Protein AF-A0A437UUE3-F1 (afdb_monomer)

Structure (mmCIF, N/CA/C/O backbone):
data_AF-A0A437UUE3-F1
#
_entry.id   AF-A0A437UUE3-F1
#
loop_
_atom_site.group_PDB
_atom_site.id
_atom_site.type_symbol
_atom_site.label_atom_id
_atom_site.label_alt_id
_atom_site.label_comp_id
_atom_site.label_asym_id
_atom_site.label_entity_id
_atom_site.label_seq_id
_atom_site.pdbx_PDB_ins_code
_atom_site.Cartn_x
_atom_site.Cartn_y
_atom_site.Cartn_z
_atom_site.occupancy
_atom_site.B_iso_or_equiv
_atom_site.auth_seq_id
_atom_site.auth_comp_id
_atom_site.auth_asym_id
_atom_site.auth_atom_id
_atom_site.pdbx_PDB_model_num
ATOM 1 N N . MET A 1 1 ? -21.453 7.643 11.425 1.00 76.00 1 MET A N 1
ATOM 2 C CA . MET A 1 1 ? -20.443 7.389 10.362 1.00 76.00 1 MET A CA 1
ATOM 3 C C . MET A 1 1 ? -19.909 8.628 9.608 1.00 76.00 1 MET A C 1
ATOM 5 O O . MET A 1 1 ? -18.714 8.880 9.696 1.00 76.00 1 MET A O 1
ATOM 9 N N . LYS A 1 2 ? -20.723 9.413 8.870 1.00 78.88 2 LYS A N 1
ATOM 10 C CA . LYS A 1 2 ? -20.232 10.491 7.961 1.00 78.88 2 LYS A CA 1
ATOM 11 C C . LYS A 1 2 ? -19.347 11.559 8.629 1.00 78.88 2 LYS A C 1
ATOM 13 O O . LYS A 1 2 ? -18.337 11.956 8.061 1.00 78.88 2 LYS A O 1
ATOM 18 N N . ALA A 1 3 ? -19.698 11.981 9.844 1.00 79.81 3 ALA A N 1
ATOM 19 C CA . ALA A 1 3 ? -18.933 12.981 10.589 1.00 79.81 3 ALA A CA 1
ATOM 20 C C . ALA A 1 3 ? -17.504 12.515 10.940 1.00 79.81 3 ALA A C 1
ATOM 22 O O . ALA A 1 3 ? -16.577 13.318 10.918 1.00 79.81 3 ALA A O 1
ATOM 23 N N . ILE A 1 4 ? -17.314 11.215 11.202 1.00 82.12 4 ILE A N 1
ATOM 24 C CA . ILE A 1 4 ? -16.002 10.636 11.535 1.00 82.12 4 ILE A CA 1
ATOM 25 C C . ILE A 1 4 ? -15.111 10.619 10.290 1.00 82.12 4 ILE A C 1
ATOM 27 O O . ILE A 1 4 ? -13.983 11.092 10.338 1.00 82.12 4 ILE A O 1
ATOM 31 N N . LEU A 1 5 ? -15.657 10.174 9.152 1.00 82.81 5 LEU A N 1
ATOM 32 C CA . LEU A 1 5 ? -14.949 10.205 7.868 1.00 82.81 5 LEU A CA 1
ATOM 33 C C . LEU A 1 5 ? -14.521 11.626 7.482 1.00 82.81 5 LEU A C 1
ATOM 35 O O . LEU A 1 5 ? -13.413 11.827 6.995 1.00 82.81 5 LEU A O 1
ATOM 39 N N . PHE A 1 6 ? -15.378 12.622 7.719 1.00 84.44 6 PHE A N 1
ATOM 40 C CA . PHE A 1 6 ? -15.039 14.016 7.440 1.00 84.44 6 PHE A CA 1
ATOM 41 C C . PHE A 1 6 ? -13.908 14.533 8.341 1.00 84.44 6 PHE A C 1
ATOM 43 O O . PHE A 1 6 ? -12.969 15.154 7.847 1.00 84.44 6 PHE A O 1
ATOM 50 N N . ALA A 1 7 ? -13.955 14.242 9.644 1.00 82.56 7 ALA A N 1
ATOM 51 C CA . ALA A 1 7 ? -12.887 14.614 10.574 1.00 82.56 7 ALA A CA 1
ATOM 52 C C . ALA A 1 7 ? -11.538 13.972 10.195 1.00 82.56 7 ALA A C 1
ATOM 54 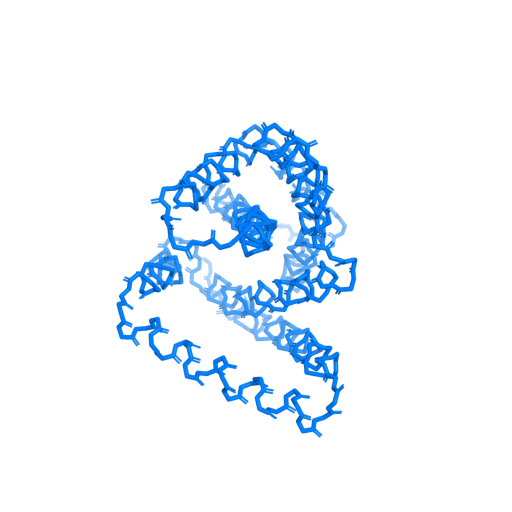O O . ALA A 1 7 ? -10.491 14.623 10.259 1.00 82.56 7 ALA A O 1
ATOM 55 N N . ASP A 1 8 ? -11.573 12.722 9.735 1.00 84.19 8 ASP A N 1
ATOM 56 C CA . ASP A 1 8 ? -10.399 11.987 9.266 1.00 84.19 8 ASP A CA 1
ATOM 57 C C . ASP A 1 8 ? -9.809 12.609 7.993 1.00 84.19 8 ASP A C 1
ATOM 59 O O . ASP A 1 8 ? -8.602 12.839 7.910 1.00 84.19 8 ASP A O 1
ATOM 63 N N . LEU A 1 9 ? -10.656 12.983 7.029 1.00 83.06 9 LEU A N 1
ATOM 64 C CA . LEU A 1 9 ? -10.232 13.695 5.818 1.00 83.06 9 LEU A CA 1
ATOM 65 C C . LEU A 1 9 ? -9.590 15.050 6.133 1.00 83.06 9 LEU A C 1
ATOM 67 O O . LEU A 1 9 ? -8.555 15.397 5.562 1.00 83.06 9 LEU A O 1
ATOM 71 N N . VAL A 1 10 ? -10.179 15.815 7.056 1.00 85.12 10 VAL A N 1
ATOM 72 C CA . VAL A 1 10 ? -9.617 17.100 7.500 1.00 85.12 10 VAL A CA 1
ATOM 73 C C . VAL A 1 10 ? -8.251 16.891 8.145 1.00 85.12 10 VAL A C 1
ATOM 75 O O . VAL A 1 10 ? -7.327 17.661 7.889 1.00 85.12 10 VAL A O 1
ATOM 78 N N . THR A 1 11 ? -8.106 15.838 8.946 1.00 82.88 11 THR A N 1
ATOM 79 C CA . THR A 1 11 ? -6.844 15.476 9.595 1.00 82.88 11 THR A CA 1
ATOM 80 C C . THR A 1 11 ? -5.752 15.159 8.575 1.00 82.88 11 THR A C 1
ATOM 82 O O . THR A 1 11 ? -4.650 15.698 8.668 1.00 82.88 11 THR A O 1
ATOM 85 N N . LEU A 1 12 ? -6.069 14.365 7.554 1.00 80.50 12 LEU A N 1
ATOM 86 C CA . LEU A 1 12 ? -5.126 14.026 6.485 1.00 80.50 12 LEU A CA 1
ATOM 87 C C . LEU A 1 12 ? -4.725 15.248 5.648 1.00 80.50 12 LEU A C 1
ATOM 89 O O . LEU A 1 12 ? -3.561 15.393 5.276 1.00 80.50 12 LEU A O 1
ATOM 93 N N . LYS A 1 13 ? -5.653 16.186 5.422 1.00 82.69 13 LYS A N 1
ATOM 94 C CA . LYS A 1 13 ? -5.397 17.424 4.669 1.00 82.69 13 LYS A CA 1
ATOM 95 C C . LYS A 1 13 ? -4.466 18.410 5.389 1.00 82.69 13 LYS A C 1
ATOM 97 O O . LYS A 1 13 ? -3.991 19.352 4.760 1.00 82.69 13 LYS A O 1
ATOM 102 N N . LYS A 1 14 ? -4.186 18.239 6.686 1.00 79.88 14 LYS A N 1
ATOM 103 C CA . LYS A 1 14 ? -3.340 19.180 7.445 1.00 79.88 14 LYS A CA 1
ATOM 104 C C . LYS A 1 14 ? -1.844 19.055 7.154 1.00 79.88 14 LYS A C 1
ATOM 106 O O . LYS A 1 14 ? -1.136 20.044 7.326 1.00 79.88 14 LYS A O 1
ATOM 111 N N . SER A 1 15 ? -1.368 17.909 6.664 1.00 72.75 15 SER A N 1
ATOM 112 C CA . SER A 1 15 ? 0.078 17.651 6.529 1.00 72.75 15 SER A CA 1
ATOM 113 C C . SER A 1 15 ? 0.588 17.366 5.102 1.00 72.75 15 SER A C 1
ATOM 115 O O . SER A 1 15 ? 1.564 16.630 4.970 1.00 72.75 15 SER A O 1
ATOM 117 N N . PRO A 1 16 ? 0.037 17.945 4.011 1.00 72.75 16 PRO A N 1
ATOM 118 C CA . PRO A 1 16 ? 0.365 17.544 2.635 1.00 72.75 16 PRO A CA 1
ATOM 119 C C . PRO A 1 16 ? 1.841 17.766 2.282 1.00 72.75 16 PRO A C 1
ATOM 121 O O . PRO A 1 16 ? 2.420 17.001 1.518 1.00 72.75 16 PRO A O 1
ATOM 124 N N . LYS A 1 17 ? 2.477 18.778 2.886 1.00 76.06 17 LYS A N 1
ATOM 125 C CA . LYS A 1 17 ? 3.905 19.061 2.693 1.00 76.06 17 LYS A CA 1
ATOM 126 C C . LYS A 1 17 ? 4.798 17.928 3.205 1.00 76.06 17 LYS A C 1
ATOM 128 O O . LYS A 1 17 ? 5.794 17.619 2.567 1.00 76.06 17 LYS A O 1
ATOM 133 N N . GLN A 1 18 ? 4.439 17.304 4.328 1.00 72.06 18 GLN A N 1
ATOM 134 C CA . GLN A 1 18 ? 5.211 16.193 4.894 1.00 72.06 18 GLN A CA 1
ATOM 135 C C . GLN A 1 18 ? 5.073 14.925 4.046 1.00 72.06 18 GLN A C 1
ATOM 137 O O . GLN A 1 18 ? 6.071 14.243 3.842 1.00 72.06 18 GLN A O 1
ATOM 142 N N . TYR A 1 19 ? 3.880 14.661 3.494 1.00 72.56 19 TYR A N 1
ATOM 14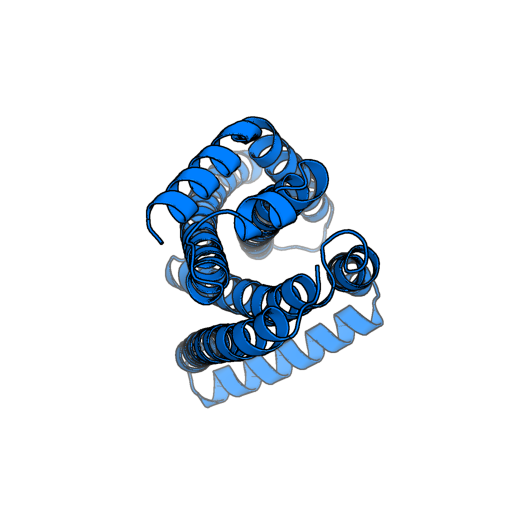3 C CA . TYR A 1 19 ? 3.673 13.570 2.532 1.00 72.56 19 TYR A CA 1
ATOM 144 C C . TYR A 1 19 ? 4.533 13.753 1.279 1.00 72.56 19 TYR A C 1
ATOM 146 O O . TYR A 1 19 ? 5.257 12.847 0.888 1.00 72.56 19 TYR A O 1
ATOM 154 N N . LEU A 1 20 ? 4.500 14.938 0.664 1.00 75.00 20 LEU A N 1
ATOM 155 C CA . LEU A 1 20 ? 5.275 15.201 -0.553 1.00 75.00 20 LEU A CA 1
ATOM 156 C C . LEU A 1 20 ? 6.786 15.133 -0.309 1.00 75.00 20 LEU A C 1
ATOM 158 O O . LEU A 1 20 ? 7.516 14.596 -1.138 1.00 75.00 20 LEU A O 1
ATOM 162 N N . LEU A 1 21 ? 7.253 15.647 0.831 1.00 77.81 21 LEU A N 1
ATOM 163 C CA . LEU A 1 21 ? 8.671 15.637 1.175 1.00 77.81 21 LEU A CA 1
ATOM 164 C C . LEU A 1 21 ? 9.190 14.215 1.432 1.00 77.81 21 LEU A C 1
ATOM 166 O O . LEU A 1 21 ? 10.264 13.871 0.945 1.00 77.81 21 LEU A O 1
ATOM 170 N N . SER A 1 22 ? 8.435 13.370 2.142 1.00 69.50 22 SER A N 1
ATOM 171 C CA . SER A 1 22 ? 8.851 11.984 2.395 1.00 69.50 22 SER A CA 1
ATOM 172 C C . SER A 1 22 ? 8.852 11.136 1.122 1.00 69.50 22 SER A C 1
ATOM 174 O O . SER A 1 22 ? 9.801 10.388 0.887 1.00 69.50 22 SER A O 1
ATOM 176 N N . ILE A 1 23 ? 7.840 11.306 0.265 1.00 73.81 23 ILE A N 1
ATOM 177 C CA . ILE A 1 23 ? 7.777 10.668 -1.054 1.00 73.81 23 ILE A CA 1
ATOM 178 C C . ILE A 1 23 ? 8.967 11.107 -1.910 1.00 73.81 23 ILE A C 1
ATOM 180 O O . ILE A 1 23 ? 9.652 10.256 -2.472 1.00 73.81 23 ILE A O 1
ATOM 184 N N . GLY A 1 24 ? 9.242 12.414 -1.979 1.00 74.12 24 GLY A N 1
ATOM 185 C CA . GLY A 1 24 ? 10.326 12.971 -2.788 1.00 74.12 24 GLY A CA 1
ATOM 186 C C . GLY A 1 24 ? 11.705 12.450 -2.384 1.00 74.12 24 GLY A C 1
ATOM 187 O O . GLY A 1 24 ? 12.468 12.028 -3.249 1.00 74.12 24 GLY A O 1
ATOM 188 N N . ILE A 1 25 ? 12.004 12.405 -1.080 1.00 75.12 25 ILE A N 1
ATOM 189 C CA . ILE A 1 25 ? 13.281 11.877 -0.570 1.00 75.12 25 ILE A CA 1
ATOM 190 C C . ILE A 1 25 ? 13.452 10.401 -0.943 1.00 75.12 25 ILE A C 1
ATOM 192 O O . ILE A 1 25 ? 14.507 10.016 -1.438 1.00 75.12 25 ILE A O 1
ATOM 196 N N . MET A 1 26 ? 12.423 9.573 -0.750 1.00 68.44 26 MET A N 1
ATOM 197 C CA . MET A 1 26 ? 12.521 8.141 -1.051 1.00 68.44 26 MET A CA 1
ATOM 198 C C . MET A 1 26 ? 12.620 7.875 -2.552 1.00 68.44 26 MET A C 1
ATOM 200 O O . MET A 1 26 ? 13.443 7.064 -2.972 1.00 68.44 26 MET A O 1
ATOM 204 N N . CYS A 1 27 ? 11.854 8.604 -3.368 1.00 71.19 27 CYS A N 1
ATOM 205 C CA . CYS A 1 27 ? 11.970 8.513 -4.821 1.00 71.19 27 CYS A CA 1
ATOM 206 C C . CYS A 1 27 ? 13.385 8.878 -5.278 1.00 71.19 27 CYS A C 1
ATOM 208 O O . CYS A 1 27 ? 13.918 8.182 -6.135 1.00 71.19 27 CYS A O 1
ATOM 210 N N . ALA A 1 28 ? 14.009 9.902 -4.680 1.00 73.25 28 ALA A N 1
ATOM 211 C CA . ALA A 1 28 ? 15.372 10.329 -5.000 1.00 73.25 28 ALA A CA 1
ATOM 212 C C . ALA A 1 28 ? 16.436 9.302 -4.578 1.00 73.25 28 ALA A C 1
ATOM 214 O O . ALA A 1 28 ? 17.354 9.027 -5.343 1.00 73.25 28 ALA A O 1
ATOM 215 N N . ILE A 1 29 ? 16.306 8.698 -3.390 1.00 72.94 29 ILE A N 1
ATOM 216 C CA . ILE A 1 29 ? 17.246 7.669 -2.912 1.00 72.94 29 ILE A CA 1
ATOM 217 C C . ILE A 1 29 ? 17.222 6.449 -3.836 1.00 72.94 29 ILE A C 1
ATOM 219 O O . ILE A 1 29 ? 18.275 5.977 -4.254 1.00 72.94 29 ILE A O 1
ATOM 223 N N . PHE A 1 30 ? 16.033 5.957 -4.188 1.00 66.88 30 PHE A N 1
ATOM 224 C CA . PHE A 1 30 ? 15.917 4.752 -5.008 1.00 66.88 30 PHE A CA 1
ATOM 225 C C . PHE A 1 30 ? 16.186 4.994 -6.496 1.00 66.88 30 PHE A C 1
ATOM 227 O O . PHE A 1 30 ? 16.712 4.111 -7.169 1.00 66.88 30 PHE A O 1
ATOM 234 N N . THR A 1 31 ? 15.901 6.192 -7.020 1.00 68.56 31 THR A N 1
ATOM 235 C CA . THR A 1 31 ? 16.399 6.556 -8.359 1.00 68.56 31 THR A CA 1
ATOM 236 C C . THR A 1 31 ? 17.926 6.647 -8.364 1.00 68.56 31 THR A C 1
ATOM 238 O O . THR A 1 31 ? 18.552 6.123 -9.277 1.00 68.56 31 THR A O 1
ATOM 241 N N . ALA A 1 32 ? 18.548 7.220 -7.327 1.00 69.06 32 ALA A N 1
ATOM 242 C CA . ALA A 1 32 ? 20.005 7.264 -7.228 1.00 69.06 32 ALA A CA 1
ATOM 243 C C . ALA A 1 32 ? 20.622 5.857 -7.223 1.00 69.06 32 ALA A C 1
ATOM 245 O O . ALA A 1 32 ? 21.542 5.614 -7.992 1.00 69.06 32 ALA A O 1
ATOM 246 N N . THR A 1 33 ? 20.091 4.907 -6.443 1.00 67.31 33 THR A N 1
ATOM 247 C CA . THR A 1 33 ? 20.635 3.534 -6.417 1.00 67.31 33 THR A CA 1
ATOM 248 C C . THR A 1 33 ? 20.586 2.835 -7.772 1.00 67.31 33 THR A C 1
ATOM 250 O O . THR A 1 33 ? 21.512 2.103 -8.083 1.00 67.31 33 THR A O 1
ATOM 253 N N . ALA A 1 34 ? 19.553 3.079 -8.586 1.00 62.72 34 ALA A N 1
ATOM 254 C CA . ALA A 1 34 ? 19.453 2.477 -9.920 1.00 62.72 34 ALA A CA 1
ATOM 255 C C . ALA A 1 34 ? 20.413 3.111 -10.937 1.00 62.72 34 ALA A C 1
ATOM 257 O O . ALA A 1 34 ? 20.822 2.462 -11.888 1.00 62.72 34 ALA A O 1
ATOM 258 N N . LEU A 1 35 ? 20.752 4.390 -10.753 1.00 65.31 35 LEU A N 1
ATOM 259 C CA . LEU A 1 35 ? 21.694 5.110 -11.612 1.00 65.31 35 LEU A CA 1
ATOM 260 C C . LEU A 1 35 ? 23.153 4.693 -11.386 1.00 65.31 35 LEU A C 1
ATOM 262 O O . LEU A 1 35 ? 23.974 4.913 -12.268 1.00 65.31 35 LEU A O 1
ATOM 266 N N . PHE A 1 36 ? 23.475 4.143 -10.213 1.00 65.25 36 PHE A N 1
ATOM 267 C CA . PHE A 1 36 ? 24.828 3.701 -9.860 1.00 65.25 36 PHE A CA 1
ATOM 268 C C . PHE A 1 36 ? 25.061 2.198 -10.079 1.00 65.25 36 PHE A C 1
ATOM 270 O O . PHE A 1 36 ? 26.139 1.713 -9.741 1.00 65.25 36 PHE A O 1
ATOM 277 N N . ASP A 1 37 ? 24.074 1.465 -10.601 1.00 65.38 37 ASP A N 1
ATOM 278 C CA . ASP A 1 37 ? 24.206 0.038 -10.895 1.00 65.38 37 ASP A CA 1
ATOM 279 C C . ASP A 1 37 ? 24.596 -0.151 -12.372 1.00 65.38 37 ASP A C 1
ATOM 281 O O . ASP A 1 37 ? 23.757 -0.049 -13.268 1.00 65.38 37 ASP A O 1
ATOM 285 N N . ASP A 1 38 ? 25.891 -0.370 -12.628 1.00 58.19 38 ASP A N 1
ATOM 286 C CA . ASP A 1 38 ? 26.488 -0.432 -13.978 1.00 58.19 38 ASP A CA 1
ATOM 287 C C . ASP A 1 38 ? 26.034 -1.661 -14.806 1.00 58.19 38 ASP A C 1
ATOM 289 O O . ASP A 1 38 ? 26.367 -1.766 -15.987 1.00 58.19 38 ASP A O 1
ATOM 293 N N . GLU A 1 39 ? 25.272 -2.595 -14.223 1.00 64.69 39 GLU A N 1
ATOM 294 C CA . GLU A 1 39 ? 24.843 -3.847 -14.871 1.00 64.69 39 GLU A CA 1
ATOM 295 C C . GLU A 1 39 ? 23.424 -3.810 -15.485 1.00 64.69 39 GLU A C 1
ATOM 297 O O . GLU A 1 39 ? 22.991 -4.811 -16.058 1.00 64.69 39 GLU A O 1
ATOM 302 N N . MET A 1 40 ? 22.677 -2.699 -15.393 1.00 65.00 40 MET A N 1
ATOM 303 C CA . MET A 1 40 ? 21.274 -2.651 -15.848 1.00 65.00 40 MET A CA 1
ATOM 304 C C . MET A 1 40 ? 21.087 -2.118 -17.279 1.00 65.00 40 MET A C 1
ATOM 306 O O . MET A 1 40 ? 21.495 -1.006 -17.614 1.00 65.00 40 MET A O 1
ATOM 310 N N . ASP A 1 41 ? 20.350 -2.869 -18.105 1.00 70.06 41 ASP A N 1
ATOM 311 C CA . ASP A 1 41 ? 19.915 -2.423 -19.435 1.00 70.06 41 ASP A CA 1
ATOM 312 C C . ASP A 1 41 ? 18.878 -1.282 -19.354 1.00 70.06 41 ASP A C 1
ATOM 314 O O . ASP A 1 41 ? 18.085 -1.193 -18.413 1.00 70.06 41 ASP A O 1
ATOM 318 N N . ALA A 1 42 ? 18.799 -0.437 -20.392 1.00 68.56 42 ALA A N 1
ATOM 319 C CA . ALA A 1 42 ? 17.920 0.742 -20.418 1.00 68.56 42 ALA A CA 1
ATOM 320 C C . ALA A 1 42 ? 16.430 0.427 -20.152 1.00 68.56 42 ALA A C 1
ATOM 322 O O . ALA A 1 42 ? 15.760 1.181 -19.448 1.00 68.56 42 ALA A O 1
ATOM 323 N N . GLU A 1 43 ? 15.900 -0.695 -20.653 1.00 71.75 43 GLU A N 1
ATOM 324 C CA . GLU A 1 43 ? 14.515 -1.114 -20.369 1.00 71.75 43 GLU A CA 1
ATOM 325 C C . GLU A 1 43 ? 14.313 -1.542 -18.907 1.00 71.75 43 GLU A C 1
ATOM 327 O O . GLU A 1 43 ? 13.278 -1.248 -18.301 1.00 71.75 43 GLU A O 1
ATOM 332 N N . GLN A 1 44 ? 15.314 -2.191 -18.310 1.00 72.50 44 GLN A N 1
ATOM 333 C CA . GLN A 1 44 ? 15.269 -2.609 -16.910 1.00 72.50 44 GLN A CA 1
ATOM 334 C C . GLN A 1 44 ? 15.341 -1.401 -15.975 1.00 72.50 44 GLN A C 1
ATOM 336 O O . GLN A 1 44 ? 14.625 -1.357 -14.974 1.00 72.50 44 GLN A O 1
ATOM 341 N N . ILE A 1 45 ? 16.136 -0.391 -16.336 1.00 73.69 45 ILE A N 1
ATOM 342 C CA . ILE A 1 45 ? 16.222 0.886 -15.620 1.00 73.69 45 ILE A CA 1
ATOM 343 C C . ILE A 1 45 ? 14.852 1.584 -15.597 1.00 73.69 45 ILE A C 1
ATOM 345 O O . ILE A 1 45 ? 14.395 2.027 -14.542 1.00 73.69 45 ILE A O 1
ATOM 349 N N . VAL A 1 46 ? 14.152 1.633 -16.736 1.00 76.88 46 VAL A N 1
ATOM 350 C CA . VAL A 1 46 ? 12.802 2.222 -16.840 1.00 76.88 46 VAL A CA 1
ATOM 351 C C . VAL A 1 46 ? 11.806 1.488 -15.947 1.00 76.88 46 VAL A C 1
ATOM 353 O O . VAL A 1 46 ? 11.070 2.129 -15.189 1.00 76.88 46 VAL A O 1
ATOM 356 N N . GLY A 1 47 ? 11.800 0.153 -16.004 1.00 76.69 47 GLY A N 1
ATOM 357 C CA . GLY A 1 47 ? 10.937 -0.678 -15.165 1.00 76.69 47 GLY A CA 1
ATOM 358 C C . GLY A 1 47 ? 11.216 -0.492 -13.674 1.00 76.69 47 GLY A C 1
ATOM 359 O O . GLY A 1 47 ? 10.290 -0.341 -12.873 1.00 76.69 47 GLY A O 1
ATOM 360 N N . PHE A 1 48 ? 12.493 -0.417 -13.300 1.00 76.25 48 PHE A N 1
ATOM 361 C CA . PHE A 1 48 ? 12.913 -0.197 -11.922 1.00 76.25 48 PHE A CA 1
ATOM 362 C C . PHE A 1 48 ? 12.527 1.191 -11.411 1.00 76.25 48 PHE A C 1
ATOM 364 O O . PHE A 1 48 ? 11.981 1.298 -10.310 1.00 76.25 48 PHE A O 1
ATOM 371 N N . PHE A 1 49 ? 12.749 2.252 -12.192 1.00 78.00 49 PHE A N 1
ATOM 372 C CA . PHE A 1 49 ? 12.346 3.606 -11.811 1.00 78.00 49 PHE A CA 1
ATOM 373 C C . PHE A 1 49 ? 10.844 3.706 -11.628 1.00 78.00 49 PHE A C 1
ATOM 375 O O . PHE A 1 49 ? 10.367 4.139 -10.578 1.00 78.00 49 PHE A O 1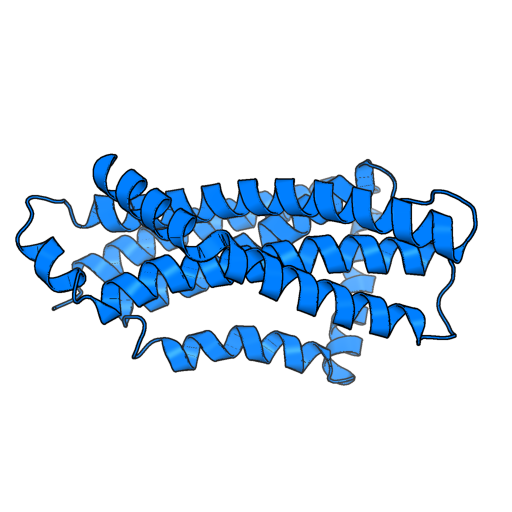
ATOM 382 N N . GLN A 1 50 ? 10.092 3.276 -12.636 1.00 81.12 50 GLN A N 1
ATOM 383 C CA . GLN A 1 50 ? 8.651 3.417 -12.615 1.00 81.12 50 GLN A CA 1
ATOM 384 C C . GLN A 1 50 ? 8.032 2.586 -11.487 1.00 81.12 50 GLN A C 1
ATOM 386 O O . GLN A 1 50 ? 7.182 3.092 -10.751 1.00 81.12 50 GLN A O 1
ATOM 391 N N . GLY A 1 51 ? 8.511 1.357 -11.278 1.00 81.56 51 GLY A N 1
ATOM 392 C CA . GLY A 1 51 ? 8.009 0.518 -10.201 1.00 81.56 51 GLY A CA 1
ATOM 393 C C . GLY A 1 51 ? 8.404 0.989 -8.810 1.00 81.56 51 GLY A C 1
ATOM 394 O O . GLY A 1 51 ? 7.543 1.081 -7.934 1.00 81.56 51 GLY A O 1
ATOM 395 N N . SER A 1 52 ? 9.657 1.394 -8.608 1.00 77.62 52 SER A N 1
ATOM 396 C CA . SER A 1 52 ? 10.111 1.919 -7.315 1.00 77.62 52 SER A CA 1
ATOM 397 C C . SER A 1 52 ? 9.341 3.179 -6.924 1.00 77.62 52 SER A C 1
ATOM 399 O O . SER A 1 52 ? 8.835 3.263 -5.802 1.00 77.62 52 SER A O 1
ATOM 401 N N . ILE A 1 53 ? 9.161 4.124 -7.858 1.00 81.25 53 ILE A N 1
ATOM 402 C CA . ILE A 1 53 ? 8.407 5.357 -7.601 1.00 81.25 53 ILE A CA 1
ATOM 403 C C . ILE A 1 53 ? 6.959 5.024 -7.237 1.00 81.25 53 ILE A C 1
ATOM 405 O O . ILE A 1 53 ? 6.483 5.494 -6.202 1.00 81.25 53 ILE A O 1
ATOM 409 N N . THR A 1 54 ? 6.255 4.194 -8.018 1.00 85.56 54 THR A N 1
ATOM 410 C CA . THR A 1 54 ? 4.857 3.829 -7.721 1.00 85.56 54 THR A CA 1
ATOM 411 C C . THR A 1 54 ? 4.732 3.086 -6.390 1.00 85.56 54 THR A C 1
ATOM 413 O O . THR A 1 54 ? 3.898 3.452 -5.557 1.00 85.56 54 THR A O 1
ATOM 416 N N . GLY A 1 55 ? 5.563 2.072 -6.149 1.00 81.75 55 GLY A N 1
ATOM 417 C CA . GLY A 1 55 ? 5.487 1.239 -4.950 1.00 81.75 55 GLY A CA 1
ATOM 418 C C . GLY A 1 55 ? 5.764 2.025 -3.673 1.00 81.75 55 GLY A C 1
ATOM 419 O O . GLY A 1 55 ? 4.970 1.994 -2.732 1.00 81.75 55 GLY A O 1
ATOM 420 N N . MET A 1 56 ? 6.859 2.782 -3.641 1.00 76.12 56 MET A N 1
ATOM 421 C CA . MET A 1 56 ? 7.311 3.469 -2.427 1.00 76.12 56 MET A CA 1
ATOM 422 C C . MET A 1 56 ? 6.455 4.671 -2.081 1.00 76.12 56 MET A C 1
ATOM 424 O O . MET A 1 56 ? 6.127 4.873 -0.912 1.00 76.12 56 MET A O 1
ATOM 428 N N . SER A 1 57 ? 6.060 5.460 -3.077 1.00 77.94 57 SER A N 1
ATOM 429 C CA . SER A 1 57 ? 5.189 6.607 -2.827 1.00 77.94 57 SER A CA 1
ATOM 430 C C . SER A 1 57 ? 3.821 6.159 -2.307 1.00 77.94 57 SER A C 1
ATOM 432 O O . SER A 1 57 ? 3.308 6.753 -1.355 1.00 77.94 57 SER A O 1
ATOM 434 N N . THR A 1 58 ? 3.272 5.060 -2.836 1.00 83.69 58 THR A N 1
ATOM 435 C CA . THR A 1 58 ? 2.025 4.460 -2.334 1.00 83.69 58 THR A CA 1
ATOM 436 C C . THR A 1 58 ? 2.198 3.917 -0.916 1.00 83.69 58 THR A C 1
ATOM 438 O O . THR A 1 58 ? 1.351 4.185 -0.057 1.00 83.69 58 THR A O 1
ATOM 441 N N . ALA A 1 59 ? 3.308 3.217 -0.645 1.00 79.38 59 ALA A N 1
ATOM 442 C CA . ALA A 1 59 ? 3.640 2.709 0.685 1.00 79.38 59 ALA A CA 1
ATOM 443 C C . ALA A 1 59 ? 3.663 3.842 1.706 1.00 79.38 59 ALA A C 1
ATOM 445 O O . ALA A 1 59 ? 2.888 3.852 2.660 1.00 79.38 59 ALA A O 1
ATOM 446 N N . MET A 1 60 ? 4.536 4.824 1.477 1.00 77.88 60 MET A N 1
ATOM 447 C CA . MET A 1 60 ? 4.774 5.932 2.394 1.00 77.88 60 MET A CA 1
ATOM 448 C C . MET A 1 60 ? 3.493 6.725 2.624 1.00 77.88 60 MET A C 1
ATOM 450 O O . MET A 1 60 ? 3.146 6.999 3.769 1.00 77.88 60 MET A O 1
ATOM 454 N N . SER A 1 61 ? 2.734 7.026 1.571 1.00 78.94 61 SER A N 1
ATOM 455 C CA . SER A 1 61 ? 1.469 7.753 1.716 1.00 78.94 61 SER A CA 1
ATOM 456 C C . SER A 1 61 ? 0.465 6.999 2.587 1.00 78.94 61 SER A C 1
ATOM 458 O O . SER A 1 61 ? -0.162 7.591 3.463 1.00 78.94 61 SER A O 1
ATOM 460 N N . SER A 1 62 ? 0.348 5.684 2.396 1.00 79.31 62 SER A N 1
ATOM 461 C CA . SER A 1 62 ? -0.559 4.838 3.181 1.00 79.31 62 SER A CA 1
ATOM 462 C C . SER A 1 62 ? -0.115 4.741 4.643 1.00 79.31 62 SER A C 1
ATOM 464 O O . SER A 1 62 ? -0.936 4.853 5.555 1.00 79.31 62 SER A O 1
ATOM 466 N N . PHE A 1 63 ? 1.193 4.628 4.871 1.00 79.06 63 PHE A N 1
ATOM 467 C CA . PHE A 1 63 ? 1.808 4.618 6.194 1.00 79.06 63 PHE A CA 1
ATOM 468 C C . PHE A 1 63 ? 1.595 5.913 6.967 1.00 79.06 63 PHE A C 1
ATOM 470 O O . PHE A 1 63 ? 1.150 5.898 8.115 1.00 79.06 63 PHE A O 1
ATOM 477 N N . PHE A 1 64 ? 1.893 7.048 6.340 1.00 80.62 64 PHE A N 1
ATOM 478 C CA . PHE A 1 64 ? 1.666 8.348 6.952 1.00 80.62 64 PHE A CA 1
ATOM 479 C C . PHE A 1 64 ? 0.176 8.572 7.217 1.00 80.62 64 PHE A C 1
ATOM 481 O O . PHE A 1 64 ? -0.165 9.062 8.290 1.00 80.62 64 PHE A O 1
ATOM 488 N N . ALA A 1 65 ? -0.717 8.155 6.309 1.00 83.25 65 ALA A N 1
ATOM 489 C CA . ALA A 1 65 ? -2.158 8.268 6.521 1.00 83.25 65 ALA A CA 1
ATOM 490 C C . ALA A 1 65 ? -2.613 7.467 7.744 1.00 83.25 65 ALA A C 1
ATOM 492 O O . ALA A 1 65 ? -3.327 7.994 8.599 1.00 83.25 65 ALA A O 1
ATOM 493 N N . PHE A 1 66 ? -2.141 6.228 7.874 1.00 84.38 66 PHE A N 1
ATOM 494 C CA . PHE A 1 66 ? -2.377 5.400 9.051 1.00 84.38 66 PHE A CA 1
ATOM 495 C C . PHE A 1 66 ? -1.889 6.090 10.332 1.00 84.38 66 PHE A C 1
ATOM 497 O O . PHE A 1 66 ? -2.667 6.306 11.266 1.00 84.38 66 PHE A O 1
ATOM 504 N N . PHE A 1 67 ? -0.624 6.507 10.364 1.00 79.44 67 PHE A N 1
ATOM 505 C CA . PHE A 1 67 ? -0.031 7.137 11.541 1.00 79.44 67 PHE A CA 1
ATOM 506 C C . PHE A 1 67 ? -0.664 8.461 11.918 1.00 79.44 67 PHE A C 1
ATOM 508 O O . PHE A 1 67 ? -0.809 8.750 13.102 1.00 79.44 67 PHE A O 1
ATOM 515 N N . GLN A 1 68 ? -1.047 9.267 10.938 1.00 83.56 68 GLN A N 1
ATOM 516 C CA . GLN A 1 68 ? -1.670 10.550 11.198 1.00 83.56 68 GLN A CA 1
ATOM 517 C C . GLN A 1 68 ? -3.034 10.347 11.857 1.00 83.56 68 GLN A C 1
ATOM 519 O O . GLN A 1 68 ? -3.336 10.981 12.864 1.00 83.56 68 GLN A O 1
ATOM 524 N N . LEU A 1 69 ? -3.841 9.423 11.331 1.00 83.81 69 LEU A N 1
ATOM 525 C CA . LEU A 1 69 ? -5.177 9.143 11.850 1.00 83.81 69 LEU A CA 1
ATOM 526 C C . LEU A 1 69 ? -5.145 8.549 13.257 1.00 83.81 69 LEU A C 1
ATOM 528 O O . LEU A 1 69 ? -5.914 8.956 14.127 1.00 83.81 69 LEU A O 1
ATOM 532 N N . PHE A 1 70 ? -4.267 7.580 13.487 1.00 81.81 70 PHE A N 1
ATOM 533 C CA . PHE A 1 70 ? -4.221 6.855 14.750 1.00 81.81 70 PHE A CA 1
ATOM 534 C C . PHE A 1 70 ? -3.313 7.504 15.794 1.00 81.81 70 PHE A C 1
ATOM 536 O O . PHE A 1 70 ? -3.606 7.456 16.987 1.00 81.81 70 PHE A O 1
ATOM 543 N N . GLY A 1 71 ? -2.230 8.141 15.359 1.00 80.56 71 GLY A N 1
ATOM 544 C CA . GLY A 1 71 ? -1.297 8.836 16.234 1.00 80.56 71 GLY A CA 1
ATOM 545 C C . GLY A 1 71 ? -1.859 10.132 16.786 1.00 80.56 71 GLY A C 1
ATOM 546 O O . GLY A 1 71 ? -1.704 10.385 17.979 1.00 80.56 71 GLY A O 1
ATOM 547 N N . MET A 1 72 ? -2.582 10.909 15.975 1.00 78.50 72 MET A N 1
ATOM 548 C CA . MET A 1 72 ? -3.266 12.099 16.487 1.00 78.50 72 MET A CA 1
ATOM 549 C C . MET A 1 72 ? -4.393 11.740 17.452 1.00 78.50 72 MET A C 1
ATOM 551 O O . MET A 1 72 ? -4.542 12.405 18.473 1.00 78.50 72 MET A O 1
ATOM 555 N N . ASP A 1 73 ? -5.147 10.675 17.169 1.00 79.12 73 ASP A N 1
ATOM 556 C CA . ASP A 1 73 ? -6.192 10.180 18.069 1.00 79.12 73 ASP A CA 1
ATOM 557 C C . ASP A 1 73 ? -5.641 9.839 19.460 1.00 79.12 73 ASP A C 1
ATOM 559 O O . ASP A 1 73 ? -6.296 10.093 20.470 1.00 79.12 73 ASP A O 1
ATOM 563 N N . GLU A 1 74 ? -4.451 9.241 19.514 1.00 78.75 74 GLU A N 1
ATOM 564 C CA . GLU A 1 74 ? -3.819 8.847 20.770 1.00 78.75 74 GLU A CA 1
ATOM 565 C C . GLU A 1 74 ? -3.189 10.031 21.502 1.00 78.75 74 GLU A C 1
ATOM 567 O O . GLU A 1 74 ? -3.417 10.196 22.697 1.00 78.75 74 GLU A O 1
ATOM 572 N N . GLN A 1 75 ? -2.465 10.899 20.789 1.00 80.12 75 GLN A N 1
ATOM 573 C CA . GLN A 1 75 ? -1.857 12.101 21.371 1.00 80.12 75 GLN A CA 1
ATOM 574 C C . GLN A 1 75 ? -2.901 13.072 21.929 1.00 80.12 75 GLN A C 1
ATOM 576 O O . GLN A 1 75 ? -2.681 13.678 22.973 1.00 80.12 75 GLN A O 1
ATOM 581 N N . ALA A 1 76 ? -4.041 13.213 21.251 1.00 78.31 76 ALA A N 1
ATOM 582 C CA . ALA A 1 76 ? -5.121 14.097 21.676 1.00 78.31 76 ALA A CA 1
ATOM 583 C C . ALA A 1 76 ? -6.060 13.461 22.718 1.00 78.31 76 ALA A C 1
ATOM 585 O O . ALA A 1 76 ? -7.035 14.095 23.115 1.00 78.31 76 ALA A O 1
ATOM 586 N N . GLY A 1 77 ? -5.833 12.201 23.118 1.00 77.75 77 GLY A N 1
ATOM 587 C CA . GLY A 1 77 ? -6.743 11.476 24.011 1.00 77.75 77 GLY A CA 1
ATOM 588 C C . GLY A 1 77 ? -8.149 11.297 23.428 1.00 77.75 77 GLY A C 1
ATOM 589 O O . GLY A 1 77 ? -9.106 11.065 24.159 1.00 77.75 77 GLY A O 1
ATOM 590 N N . TRP A 1 78 ? -8.306 11.385 22.105 1.00 75.00 78 TRP A N 1
ATOM 591 C CA . TRP A 1 78 ? -9.607 11.401 21.428 1.00 75.00 78 TRP A CA 1
ATOM 592 C C . TRP A 1 78 ? -10.423 10.118 21.661 1.00 75.00 78 TRP A C 1
ATOM 594 O O . TRP A 1 78 ? -11.646 10.101 21.524 1.00 75.00 78 TRP A O 1
ATOM 604 N N . GLN A 1 79 ? -9.748 9.038 22.058 1.00 72.25 79 GLN A N 1
ATOM 605 C CA . GLN A 1 79 ? -10.365 7.765 22.421 1.00 72.25 79 GLN A CA 1
ATOM 606 C C . GLN A 1 79 ? -11.308 7.890 23.629 1.00 72.25 79 GLN A C 1
ATOM 608 O O . GLN A 1 79 ? -12.381 7.293 23.591 1.00 72.25 79 GLN A O 1
ATOM 613 N N . SER A 1 80 ? -10.975 8.700 24.642 1.00 71.06 80 SER A N 1
ATOM 614 C CA . SER A 1 80 ? -11.842 8.911 25.813 1.00 71.06 80 SER A CA 1
ATOM 615 C C . SER A 1 80 ? -13.034 9.813 25.483 1.00 71.06 80 SER A C 1
ATOM 617 O O . SER A 1 80 ? -14.156 9.538 25.898 1.00 71.06 80 SER A O 1
ATOM 619 N N . VAL A 1 81 ? -12.825 10.830 24.640 1.00 73.69 81 VAL A N 1
ATOM 620 C CA . VAL A 1 81 ? -13.889 11.729 24.160 1.00 73.69 81 VAL A CA 1
ATOM 621 C C . VAL A 1 81 ? -14.915 10.983 23.302 1.00 73.69 81 VAL A C 1
ATOM 623 O O . VAL A 1 81 ? -16.105 11.276 23.347 1.00 73.69 81 VAL A O 1
ATOM 626 N N . ARG A 1 82 ? -14.504 9.964 22.541 1.00 73.31 82 ARG A N 1
ATOM 627 C CA . ARG A 1 82 ? -15.447 9.139 21.765 1.00 73.31 82 ARG A CA 1
ATOM 628 C C . ARG A 1 82 ? -16.389 8.306 22.633 1.00 73.31 82 ARG A C 1
ATOM 630 O O . ARG A 1 82 ? -17.463 7.964 22.149 1.00 73.31 82 ARG A O 1
ATOM 637 N N . LEU A 1 83 ? -16.018 7.999 23.876 1.00 68.56 83 LEU A N 1
ATOM 638 C CA . LEU A 1 83 ? -16.867 7.236 24.798 1.00 68.56 83 LEU A CA 1
ATOM 639 C C . LEU A 1 83 ? -18.023 8.066 25.363 1.00 68.56 83 LEU A C 1
ATOM 641 O O . LEU A 1 83 ? -19.026 7.488 25.768 1.00 68.56 83 LEU A O 1
ATOM 645 N N . SER A 1 84 ? -17.907 9.398 25.371 1.00 77.44 84 SER A N 1
ATOM 646 C CA . SER A 1 84 ? -18.983 10.296 25.806 1.00 77.44 84 SER A CA 1
ATOM 647 C C . SER A 1 84 ? -19.922 10.715 24.670 1.00 77.44 84 SER A C 1
ATOM 649 O O . SER A 1 84 ? -20.989 11.271 24.926 1.00 77.44 84 SER A O 1
ATOM 651 N N . LEU A 1 85 ? -19.560 10.434 23.414 1.00 79.06 85 LEU A N 1
ATOM 652 C CA . LEU A 1 85 ? -20.399 10.705 22.250 1.00 79.06 85 LEU A CA 1
ATOM 653 C C . LEU A 1 85 ? -21.355 9.527 21.975 1.00 79.06 85 LEU A C 1
ATOM 655 O O . LEU A 1 85 ? -20.959 8.372 22.136 1.00 79.06 85 LEU A O 1
ATOM 659 N N . PRO A 1 86 ? -22.583 9.772 21.473 1.00 80.38 86 PRO A N 1
ATOM 660 C CA . PRO A 1 86 ? -23.534 8.723 21.090 1.00 80.38 86 PRO A CA 1
ATOM 661 C C . PRO A 1 86 ? -23.138 8.073 19.749 1.00 80.38 86 PRO A C 1
ATOM 663 O O . PRO A 1 86 ? -23.873 8.114 18.762 1.00 80.38 86 PRO A O 1
ATOM 666 N N . ILE A 1 87 ? -21.928 7.515 19.682 1.00 80.56 87 ILE A N 1
ATOM 667 C CA . ILE A 1 87 ? -21.334 6.913 18.486 1.00 80.56 87 ILE A CA 1
ATOM 668 C C . ILE A 1 87 ? -21.172 5.412 18.714 1.00 80.56 87 ILE A C 1
ATOM 670 O O . ILE A 1 87 ? -20.546 4.968 19.674 1.00 80.56 87 ILE A O 1
ATOM 674 N N . ALA A 1 88 ? -21.688 4.607 17.785 1.00 83.75 88 ALA A N 1
ATOM 675 C CA . ALA A 1 88 ? -21.503 3.164 17.832 1.00 83.75 88 ALA A CA 1
ATOM 676 C C . ALA A 1 88 ? -20.026 2.786 17.620 1.00 83.75 88 ALA A C 1
ATOM 678 O O . ALA A 1 88 ? -19.391 3.226 16.661 1.00 83.75 88 ALA A O 1
ATOM 679 N N . ARG A 1 89 ? -19.494 1.877 18.449 1.00 81.75 89 ARG A N 1
ATOM 680 C CA . ARG A 1 89 ? -18.126 1.338 18.302 1.00 81.75 89 ARG A CA 1
ATOM 681 C C . ARG A 1 89 ? -17.862 0.751 16.907 1.00 81.75 89 ARG A C 1
ATOM 683 O O . ARG A 1 89 ? -16.768 0.898 16.367 1.00 81.75 89 ARG A O 1
ATOM 690 N N . ARG A 1 90 ? -18.886 0.146 16.292 1.00 85.44 90 ARG A N 1
ATOM 691 C CA . ARG A 1 90 ? -18.840 -0.370 14.915 1.00 85.44 90 ARG A CA 1
ATOM 692 C C . ARG A 1 90 ? -18.552 0.722 13.885 1.00 85.44 90 ARG A C 1
ATOM 694 O O . ARG A 1 90 ? -17.761 0.490 12.976 1.00 85.44 90 ARG A O 1
ATOM 701 N N . ASP A 1 91 ? -19.158 1.897 14.034 1.00 86.12 91 ASP A N 1
ATOM 702 C CA . ASP A 1 91 ? -18.989 3.000 13.085 1.00 86.12 91 ASP A CA 1
ATOM 703 C C . ASP A 1 91 ? -17.544 3.503 13.046 1.00 86.12 91 ASP A C 1
ATOM 705 O O . ASP A 1 91 ? -17.085 3.916 11.985 1.00 86.12 91 ASP A O 1
ATOM 709 N N . ILE A 1 92 ? -16.828 3.432 14.175 1.00 86.25 92 ILE A N 1
ATOM 710 C CA . ILE A 1 92 ? -15.419 3.834 14.293 1.00 86.25 92 ILE A CA 1
ATOM 711 C C . ILE A 1 92 ? -14.517 2.862 13.527 1.00 86.25 92 ILE A C 1
ATOM 713 O O . ILE A 1 92 ? -13.637 3.281 12.777 1.00 86.25 92 ILE A O 1
ATOM 717 N N . VAL A 1 93 ? -14.732 1.554 13.695 1.00 89.12 93 VAL A N 1
ATOM 718 C CA . VAL A 1 93 ? -13.934 0.540 12.991 1.00 89.12 93 VAL A CA 1
ATOM 719 C C . VAL A 1 93 ? -14.188 0.630 11.489 1.00 89.12 93 VAL A C 1
ATOM 721 O O . VAL A 1 93 ? -13.247 0.757 10.711 1.00 89.12 93 VAL A O 1
ATOM 724 N N . VAL A 1 94 ? -15.456 0.650 11.071 1.00 89.88 94 VAL A N 1
ATOM 725 C CA . VAL A 1 94 ? -15.801 0.697 9.644 1.00 89.88 94 VAL A CA 1
ATOM 726 C C . VAL A 1 94 ? -15.314 1.997 8.999 1.00 89.88 94 VAL A C 1
ATOM 728 O O . VAL A 1 94 ? -14.796 1.951 7.886 1.00 89.88 94 VAL A O 1
ATOM 731 N N . SER A 1 95 ? -15.403 3.151 9.675 1.00 88.88 95 SER A N 1
ATOM 732 C CA . SER A 1 95 ? -14.888 4.406 9.110 1.00 88.88 95 SER A CA 1
ATOM 733 C C . SER A 1 95 ? -13.380 4.353 8.872 1.00 88.88 95 SER A C 1
ATOM 735 O O . SER A 1 95 ? -12.932 4.805 7.822 1.00 88.88 95 SER A O 1
ATOM 737 N N . ARG A 1 96 ? -12.611 3.761 9.798 1.00 90.06 96 ARG A N 1
ATOM 738 C CA . ARG A 1 96 ? -11.151 3.610 9.681 1.00 90.06 96 ARG A CA 1
ATOM 739 C C . ARG A 1 96 ? -10.749 2.703 8.520 1.00 90.06 96 ARG A C 1
ATOM 741 O O . ARG A 1 96 ? -9.844 3.055 7.772 1.00 90.06 96 ARG A O 1
ATOM 748 N N . TYR A 1 97 ? -11.445 1.585 8.331 1.00 92.12 97 TYR A N 1
ATOM 749 C CA . TYR A 1 97 ? -11.199 0.712 7.180 1.00 92.12 97 TYR A CA 1
ATOM 750 C C . TYR A 1 97 ? -11.548 1.421 5.860 1.00 92.12 97 TYR A C 1
ATOM 752 O O . TYR A 1 97 ? -10.752 1.444 4.925 1.00 92.12 97 TYR A O 1
ATOM 760 N N . MET A 1 98 ? -12.702 2.090 5.796 1.00 91.62 98 MET A N 1
ATOM 761 C CA . MET A 1 98 ? -13.137 2.791 4.583 1.00 91.62 98 MET A CA 1
ATOM 762 C C . MET A 1 98 ? -12.200 3.939 4.189 1.00 91.62 98 MET A C 1
ATOM 764 O O . MET A 1 98 ? -11.862 4.064 3.015 1.00 91.62 98 MET A O 1
ATOM 768 N N . ILE A 1 99 ? -11.770 4.774 5.144 1.00 90.50 99 ILE A N 1
ATOM 769 C CA . ILE A 1 99 ? -10.905 5.922 4.834 1.00 90.50 99 ILE A CA 1
ATOM 770 C C . ILE A 1 99 ? -9.510 5.485 4.388 1.00 90.50 99 ILE A C 1
ATOM 772 O O . ILE A 1 99 ? -8.959 6.086 3.472 1.00 90.50 99 ILE A O 1
ATOM 776 N N . LEU A 1 100 ? -8.956 4.425 4.984 1.00 91.19 100 LEU A N 1
ATOM 777 C CA . LEU A 1 100 ? -7.640 3.910 4.607 1.00 91.19 100 LEU A CA 1
ATOM 778 C C . LEU A 1 100 ? -7.669 3.211 3.251 1.00 91.19 100 LEU A C 1
ATOM 780 O O . LEU A 1 100 ? -6.781 3.453 2.442 1.00 91.19 100 LEU A O 1
ATOM 784 N N . ALA A 1 101 ? -8.706 2.420 2.962 1.00 92.06 101 ALA A N 1
ATOM 785 C CA . ALA A 1 101 ? -8.883 1.829 1.638 1.00 92.06 101 ALA A CA 1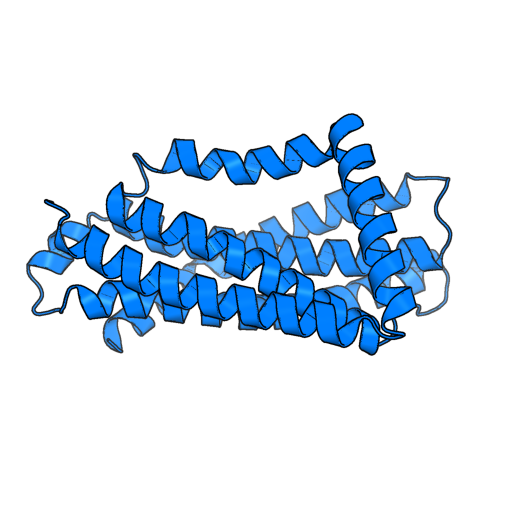
ATOM 786 C C . ALA A 1 101 ? -9.080 2.908 0.557 1.00 92.06 101 ALA A C 1
ATOM 788 O O . ALA A 1 101 ? -8.450 2.849 -0.496 1.00 92.06 101 ALA A O 1
ATOM 789 N N . ALA A 1 102 ? -9.897 3.933 0.828 1.00 91.44 102 ALA A N 1
ATOM 790 C CA . ALA A 1 102 ? -10.090 5.049 -0.097 1.00 91.44 102 ALA A CA 1
ATOM 791 C C . ALA A 1 102 ? -8.791 5.839 -0.323 1.00 91.44 102 ALA A C 1
ATOM 793 O O . ALA A 1 102 ? -8.454 6.158 -1.462 1.00 91.44 102 ALA A O 1
ATOM 794 N N . MET A 1 103 ? -8.036 6.117 0.744 1.00 88.44 103 MET A N 1
ATOM 795 C CA . MET A 1 103 ? -6.734 6.777 0.641 1.00 88.44 103 MET A CA 1
ATOM 796 C C . MET A 1 103 ? -5.727 5.937 -0.131 1.00 88.44 103 MET A C 1
ATOM 798 O O . MET A 1 103 ? -5.030 6.490 -0.972 1.00 88.44 103 MET A O 1
ATOM 802 N N . LEU A 1 104 ? -5.684 4.621 0.079 1.00 90.88 104 LEU A N 1
ATOM 803 C CA . LEU A 1 104 ? -4.813 3.729 -0.683 1.00 90.88 104 LEU A CA 1
ATOM 804 C C . LEU A 1 104 ? -5.087 3.841 -2.188 1.00 90.88 104 LEU A C 1
ATOM 806 O O . LEU A 1 104 ? -4.151 4.015 -2.961 1.00 90.88 104 LEU A O 1
ATOM 810 N N . VAL A 1 105 ? -6.357 3.811 -2.605 1.00 92.25 105 VAL A N 1
ATOM 811 C CA . VAL A 1 105 ? -6.734 3.950 -4.024 1.00 92.25 105 VAL A CA 1
ATOM 812 C C . VAL A 1 105 ? -6.326 5.316 -4.581 1.00 92.25 105 VAL A C 1
ATOM 814 O O . VAL A 1 105 ? -5.730 5.387 -5.653 1.00 92.25 105 VAL A O 1
ATOM 817 N N . VAL A 1 106 ? -6.610 6.402 -3.855 1.00 89.81 106 VAL A N 1
ATOM 818 C CA . VAL A 1 106 ? -6.266 7.767 -4.292 1.00 89.81 106 VAL A CA 1
ATOM 819 C C . VAL A 1 106 ? -4.752 7.953 -4.398 1.00 89.81 106 VAL A C 1
ATOM 821 O O . VAL A 1 106 ? -4.269 8.514 -5.379 1.00 89.81 106 VAL A O 1
ATOM 824 N N . MET A 1 107 ? -4.000 7.468 -3.411 1.00 87.88 107 MET A N 1
ATOM 825 C CA . MET A 1 107 ? -2.544 7.597 -3.377 1.00 87.88 107 MET A CA 1
ATOM 826 C C . MET A 1 107 ? -1.873 6.721 -4.428 1.00 87.88 107 MET A C 1
ATOM 828 O O . MET A 1 107 ? -0.912 7.171 -5.038 1.00 87.88 107 MET A O 1
ATOM 832 N N . LEU A 1 108 ? -2.403 5.524 -4.691 1.00 90.75 108 LEU A N 1
ATOM 833 C CA . LEU A 1 108 ? -1.930 4.659 -5.771 1.00 90.75 108 LEU A CA 1
ATOM 834 C C . LEU A 1 108 ? -2.192 5.274 -7.153 1.00 90.75 108 LEU A C 1
ATOM 836 O O . LEU A 1 108 ? -1.337 5.238 -8.029 1.00 90.75 108 LEU A O 1
ATOM 840 N N . ALA A 1 109 ? -3.365 5.872 -7.366 1.00 90.56 109 ALA A N 1
ATOM 841 C CA . ALA A 1 109 ? -3.650 6.564 -8.621 1.00 90.56 109 ALA A CA 1
ATOM 842 C C . ALA A 1 109 ? -2.725 7.780 -8.807 1.00 90.56 109 ALA A C 1
ATOM 844 O O . ALA A 1 109 ? -2.155 7.978 -9.880 1.00 90.56 109 ALA A O 1
ATOM 845 N N . GLY A 1 110 ? -2.536 8.574 -7.748 1.00 87.75 110 GLY A N 1
ATOM 846 C CA . GLY A 1 110 ? -1.626 9.718 -7.758 1.00 87.75 110 GLY A CA 1
ATOM 847 C C . GLY A 1 110 ? -0.165 9.320 -7.974 1.00 87.75 110 GLY A C 1
ATOM 848 O O . GLY A 1 110 ? 0.539 9.980 -8.738 1.00 87.75 110 GLY A O 1
ATOM 849 N N . SER A 1 111 ? 0.286 8.226 -7.357 1.00 87.12 111 SER A N 1
ATOM 850 C CA . SER A 1 111 ? 1.647 7.712 -7.521 1.00 87.12 111 SER A CA 1
ATOM 851 C C . SER A 1 111 ? 1.908 7.168 -8.914 1.00 87.12 111 SER A C 1
ATOM 853 O O . SER A 1 111 ? 3.011 7.337 -9.421 1.00 87.12 111 SER A O 1
ATOM 855 N N . LEU A 1 112 ? 0.914 6.553 -9.554 1.00 89.25 112 LEU A N 1
ATOM 856 C CA . LEU A 1 112 ? 1.024 6.077 -10.929 1.00 89.25 112 LEU A CA 1
ATOM 857 C C . LEU A 1 112 ? 1.246 7.247 -11.893 1.00 89.25 112 LEU A C 1
ATOM 859 O O . LEU A 1 112 ? 2.171 7.227 -12.703 1.00 89.25 112 LEU A O 1
ATOM 863 N N . LEU A 1 113 ? 0.436 8.302 -11.756 1.00 88.44 113 LEU A N 1
ATOM 864 C CA . LEU A 1 113 ? 0.572 9.522 -12.553 1.00 88.44 113 LEU A CA 1
ATOM 865 C C . LEU A 1 113 ? 1.929 10.186 -12.316 1.00 88.44 113 LEU A C 1
ATOM 867 O O . LEU A 1 113 ? 2.620 10.541 -13.268 1.00 88.44 113 LEU A O 1
ATOM 871 N N . LEU A 1 114 ? 2.345 10.299 -11.054 1.00 85.81 114 LEU A N 1
ATOM 872 C CA . LEU A 1 114 ? 3.644 10.863 -10.708 1.00 85.81 114 LEU A CA 1
ATOM 873 C C . LEU A 1 114 ? 4.800 10.023 -11.265 1.00 85.81 114 LEU A C 1
ATOM 875 O O . LEU A 1 114 ? 5.732 10.584 -11.831 1.00 85.81 114 LEU A O 1
ATOM 879 N N . ALA A 1 115 ? 4.734 8.696 -11.138 1.00 85.88 115 ALA A N 1
ATOM 880 C CA . ALA A 1 115 ? 5.755 7.781 -11.634 1.00 85.88 115 ALA A CA 1
ATOM 881 C C . ALA A 1 115 ? 5.887 7.870 -13.151 1.00 85.88 115 ALA A C 1
ATOM 883 O O . ALA A 1 115 ? 6.991 8.046 -13.648 1.00 85.88 115 ALA A O 1
ATOM 884 N N . THR A 1 116 ? 4.772 7.835 -13.883 1.00 87.12 116 THR A N 1
ATOM 885 C CA . THR A 1 116 ? 4.803 8.003 -15.344 1.00 87.12 116 THR A CA 1
ATOM 886 C C . THR A 1 116 ? 5.411 9.349 -15.739 1.00 87.12 116 THR A C 1
ATOM 888 O O . THR A 1 116 ? 6.345 9.376 -16.535 1.00 87.12 116 THR A O 1
ATOM 891 N N . ALA A 1 117 ? 4.981 10.458 -15.129 1.00 87.06 117 ALA A N 1
ATOM 892 C CA . ALA A 1 117 ? 5.531 11.779 -15.426 1.00 87.06 117 ALA A CA 1
ATOM 893 C C . ALA A 1 117 ? 7.038 11.864 -15.125 1.00 87.06 117 ALA A C 1
ATOM 895 O O . ALA A 1 117 ? 7.811 12.302 -15.974 1.00 87.06 117 ALA A O 1
ATOM 896 N N . LEU A 1 118 ? 7.485 11.403 -13.955 1.00 83.06 118 LEU A N 1
ATOM 897 C CA . LEU A 1 118 ? 8.901 11.441 -13.588 1.00 83.06 118 LEU A CA 1
ATOM 898 C C . LEU A 1 118 ? 9.751 10.536 -14.480 1.00 83.06 118 LEU A C 1
ATOM 900 O O . LEU A 1 118 ? 10.787 10.983 -14.965 1.00 83.06 118 LEU A O 1
ATOM 904 N N . THR A 1 119 ? 9.305 9.311 -14.762 1.00 83.56 119 THR A N 1
ATOM 905 C CA . THR A 1 119 ? 10.030 8.391 -15.645 1.00 83.56 119 THR A CA 1
ATOM 906 C C . THR A 1 119 ? 10.159 8.962 -17.057 1.00 83.56 119 THR A C 1
ATOM 908 O O . THR A 1 119 ? 11.243 8.885 -17.629 1.00 83.56 119 THR A O 1
ATOM 911 N N . THR A 1 120 ? 9.125 9.618 -17.604 1.00 85.00 120 THR A N 1
ATOM 912 C CA . THR A 1 120 ? 9.240 10.280 -18.922 1.00 85.00 120 THR A CA 1
ATOM 913 C C . THR A 1 120 ? 10.285 11.397 -18.931 1.00 85.00 120 THR A C 1
ATOM 915 O O . THR A 1 120 ? 11.059 11.502 -19.876 1.00 85.00 120 THR A O 1
ATOM 918 N N . VAL A 1 121 ? 10.355 12.211 -17.871 1.00 85.31 121 VAL A N 1
ATOM 919 C CA . VAL A 1 121 ? 11.343 13.295 -17.761 1.00 85.31 121 VAL A CA 1
ATOM 920 C C . VAL A 1 121 ? 12.754 12.732 -17.605 1.00 85.31 121 VAL A C 1
ATOM 922 O O . VAL A 1 121 ? 13.667 13.175 -18.296 1.00 85.31 121 VAL A O 1
ATOM 925 N N . ILE A 1 122 ? 12.935 11.744 -16.726 1.00 79.25 122 ILE A N 1
ATOM 926 C CA . ILE A 1 122 ? 14.240 11.127 -16.458 1.00 79.25 122 ILE A CA 1
ATOM 927 C C . ILE A 1 122 ? 14.784 10.467 -17.725 1.00 79.25 122 ILE A C 1
ATOM 929 O O . ILE A 1 122 ? 15.934 10.700 -18.082 1.00 79.25 122 ILE A O 1
ATOM 933 N N . THR A 1 123 ? 13.964 9.690 -18.431 1.00 80.38 123 THR A N 1
ATOM 934 C CA . THR A 1 123 ? 14.391 8.970 -19.641 1.00 80.38 123 THR A CA 1
ATOM 935 C C . THR A 1 123 ? 14.688 9.911 -20.797 1.00 80.38 123 THR A C 1
ATOM 937 O O . THR A 1 123 ? 15.703 9.745 -21.470 1.00 80.38 123 THR A O 1
ATOM 940 N N . GLN A 1 124 ? 13.896 10.972 -20.958 1.00 83.50 124 GLN A N 1
ATOM 941 C CA . GLN A 1 124 ? 14.174 12.000 -21.954 1.00 83.50 124 GLN A CA 1
ATOM 942 C C . GLN A 1 124 ? 15.507 12.716 -21.692 1.00 83.50 124 GLN A C 1
ATOM 944 O O . GLN A 1 124 ? 16.232 13.017 -22.637 1.00 83.50 124 GLN A O 1
ATOM 949 N N . VAL A 1 125 ? 15.842 12.988 -20.427 1.00 82.12 125 VAL A N 1
ATOM 950 C CA . VAL A 1 125 ? 17.104 13.649 -20.052 1.00 82.12 125 VAL A CA 1
ATOM 951 C C . VAL A 1 125 ? 18.295 12.693 -20.143 1.00 82.12 125 VAL A C 1
ATOM 953 O O . VAL A 1 125 ? 19.348 13.090 -20.632 1.00 82.12 125 VAL A O 1
ATOM 956 N N . ALA A 1 126 ? 18.142 11.450 -19.686 1.00 77.06 126 ALA A N 1
ATOM 957 C CA . ALA A 1 126 ? 19.228 10.474 -19.617 1.00 77.06 126 ALA A CA 1
ATOM 958 C C . ALA A 1 126 ? 19.523 9.802 -20.967 1.00 77.06 126 ALA A C 1
ATOM 960 O O . ALA A 1 126 ? 20.683 9.593 -21.308 1.00 77.06 126 ALA A O 1
ATOM 961 N N . PHE A 1 127 ? 18.484 9.480 -21.742 1.00 78.12 127 PHE A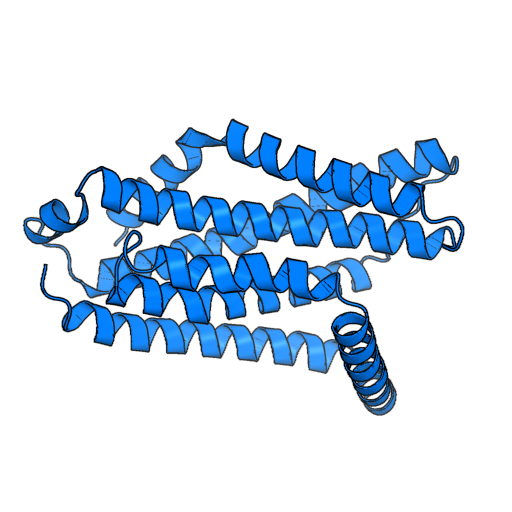 N 1
ATOM 962 C CA . PHE A 1 127 ? 18.578 8.668 -22.961 1.00 78.12 127 PHE A CA 1
ATOM 963 C C . PHE A 1 127 ? 18.145 9.411 -24.232 1.00 78.12 127 PHE A C 1
ATOM 965 O O . PHE A 1 127 ? 18.167 8.834 -25.317 1.00 78.12 127 PHE A O 1
ATOM 972 N N . GLY A 1 128 ? 17.705 10.671 -24.127 1.00 78.00 128 GLY A N 1
ATOM 973 C CA . GLY A 1 128 ? 17.237 11.461 -25.273 1.00 78.00 128 GLY A CA 1
ATOM 974 C C . GLY A 1 128 ? 15.933 10.959 -25.907 1.00 78.00 128 GLY A C 1
ATOM 975 O O . GLY A 1 128 ? 15.527 11.473 -26.950 1.00 78.00 128 GLY A O 1
ATOM 976 N N . SER A 1 129 ? 15.281 9.965 -25.301 1.00 80.88 129 SER A N 1
ATOM 977 C CA . SER A 1 129 ? 14.032 9.371 -25.774 1.00 80.88 129 SER A CA 1
ATOM 978 C C . SER A 1 129 ? 13.091 9.079 -24.610 1.00 80.88 129 SER A C 1
ATOM 980 O O . SER A 1 129 ? 13.522 8.726 -23.512 1.00 80.88 129 SER A O 1
ATOM 982 N N . VAL A 1 130 ? 11.789 9.229 -24.858 1.00 80.12 130 VAL A N 1
ATOM 983 C CA . VAL A 1 130 ? 10.756 8.924 -23.869 1.00 80.12 130 VAL A CA 1
ATOM 984 C C . VAL A 1 130 ? 10.507 7.422 -23.874 1.00 80.12 130 VAL A C 1
ATOM 986 O O . VAL A 1 130 ? 9.898 6.892 -24.804 1.00 80.12 130 VAL A O 1
ATOM 989 N N . THR A 1 131 ? 10.941 6.745 -22.817 1.00 79.81 131 THR A N 1
ATOM 990 C CA . THR A 1 131 ? 10.686 5.318 -22.605 1.00 79.81 131 THR A CA 1
ATOM 991 C C . THR A 1 131 ? 9.906 5.126 -21.308 1.00 79.81 131 THR A C 1
ATOM 993 O O . THR A 1 131 ? 10.218 5.690 -20.263 1.00 79.81 131 THR A O 1
ATOM 996 N N . THR A 1 132 ? 8.816 4.365 -21.378 1.00 81.00 132 THR A N 1
ATOM 997 C CA . THR A 1 132 ? 7.971 4.031 -20.220 1.00 81.00 132 THR A CA 1
ATOM 998 C C . THR A 1 132 ? 7.507 2.592 -20.339 1.00 81.00 132 THR A C 1
ATOM 1000 O O . THR A 1 132 ? 7.479 2.041 -21.441 1.00 81.00 13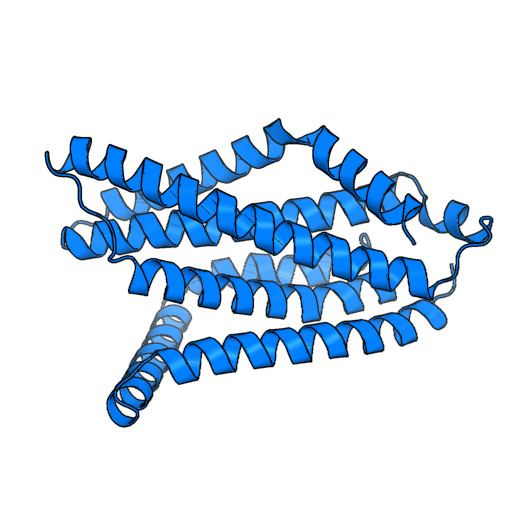2 THR A O 1
ATOM 1003 N N . MET A 1 133 ? 7.135 1.986 -19.213 1.00 82.00 133 MET A N 1
ATOM 1004 C CA . MET A 1 133 ? 6.543 0.651 -19.233 1.00 82.00 133 MET A CA 1
ATOM 1005 C C . MET A 1 133 ? 5.245 0.641 -20.059 1.00 82.00 133 MET A C 1
ATOM 1007 O O . MET A 1 133 ? 4.501 1.628 -20.050 1.00 82.00 133 MET A O 1
ATOM 1011 N N . PRO A 1 134 ? 4.915 -0.469 -20.737 1.00 86.06 134 PRO A N 1
ATOM 1012 C CA . PRO A 1 134 ? 3.636 -0.593 -21.422 1.00 86.06 134 PRO A CA 1
ATOM 1013 C C . PRO A 1 134 ? 2.476 -0.518 -20.419 1.00 86.06 134 PRO A C 1
ATOM 1015 O O . PRO A 1 134 ? 2.569 -0.981 -19.281 1.00 86.06 134 PRO A O 1
ATOM 1018 N N . ALA A 1 135 ? 1.344 0.050 -20.847 1.00 86.25 135 ALA A N 1
ATOM 1019 C CA . ALA A 1 135 ? 0.202 0.325 -19.970 1.00 86.25 135 ALA A CA 1
ATOM 1020 C C . ALA A 1 135 ? -0.354 -0.922 -19.250 1.00 86.25 135 ALA A C 1
ATOM 1022 O O . ALA A 1 135 ? -0.848 -0.812 -18.126 1.00 86.25 135 ALA A O 1
ATOM 1023 N N . SER A 1 136 ? -0.248 -2.103 -19.869 1.00 87.19 136 SER A N 1
ATOM 1024 C CA . SER A 1 136 ? -0.615 -3.386 -19.257 1.00 87.19 136 SER A CA 1
ATOM 1025 C C . SER A 1 136 ? 0.190 -3.674 -17.995 1.00 87.19 136 SER A C 1
ATOM 1027 O O . SER A 1 136 ? -0.376 -4.089 -16.984 1.00 87.19 136 SER A O 1
ATOM 1029 N N . ASP A 1 137 ? 1.490 -3.410 -18.041 1.00 86.44 137 ASP A N 1
ATOM 1030 C CA . ASP A 1 137 ? 2.428 -3.772 -16.984 1.00 86.44 137 ASP A CA 1
ATOM 1031 C C . ASP A 1 137 ? 2.349 -2.756 -15.849 1.00 86.44 137 ASP A C 1
ATOM 1033 O O . ASP A 1 137 ? 2.386 -3.125 -14.679 1.00 86.44 137 ASP A O 1
ATOM 1037 N N . ILE A 1 138 ? 2.114 -1.487 -16.192 1.00 87.88 138 ILE A N 1
ATOM 1038 C CA . ILE A 1 138 ? 1.781 -0.429 -15.232 1.00 87.88 138 ILE A CA 1
ATOM 1039 C C . ILE A 1 138 ? 0.533 -0.811 -14.427 1.00 87.88 138 ILE A C 1
ATOM 1041 O O . ILE A 1 138 ? 0.519 -0.701 -13.199 1.00 87.88 138 ILE A O 1
ATOM 1045 N N . LEU A 1 139 ? -0.522 -1.265 -15.108 1.00 90.06 139 LEU A N 1
ATOM 1046 C CA . LEU A 1 139 ? -1.772 -1.657 -14.462 1.00 90.06 139 LEU A CA 1
ATOM 1047 C C . LEU A 1 139 ? -1.592 -2.915 -13.603 1.00 90.06 139 LEU A C 1
ATOM 1049 O O . LEU A 1 139 ? -2.058 -2.950 -12.464 1.00 90.06 139 LEU A O 1
ATOM 1053 N N . ALA A 1 140 ? -0.895 -3.926 -14.123 1.00 89.94 140 ALA A N 1
ATOM 1054 C CA . ALA A 1 140 ? -0.546 -5.135 -13.382 1.00 89.94 140 ALA A CA 1
ATOM 1055 C C . ALA A 1 140 ? 0.205 -4.793 -12.088 1.00 89.94 140 ALA A C 1
ATOM 1057 O O . ALA A 1 140 ? -0.174 -5.240 -11.004 1.00 89.94 140 ALA A O 1
ATOM 1058 N N . LEU A 1 141 ? 1.215 -3.933 -12.191 1.00 87.50 141 LEU A N 1
ATOM 1059 C CA . LEU A 1 141 ? 2.018 -3.479 -11.068 1.00 87.50 141 LEU A CA 1
ATOM 1060 C C . LEU A 1 141 ? 1.190 -2.704 -10.036 1.00 87.50 141 LEU A C 1
ATOM 1062 O O . LEU A 1 141 ? 1.315 -2.945 -8.835 1.00 87.50 141 LEU A O 1
ATOM 1066 N N . ALA A 1 142 ? 0.297 -1.820 -10.487 1.00 90.56 142 ALA A N 1
ATOM 1067 C CA . ALA A 1 142 ? -0.608 -1.095 -9.603 1.00 90.56 142 ALA A CA 1
ATOM 1068 C C . ALA A 1 142 ? -1.498 -2.054 -8.794 1.00 90.56 142 ALA A C 1
ATOM 1070 O O . ALA A 1 142 ? -1.650 -1.881 -7.585 1.00 90.56 142 ALA A O 1
ATOM 1071 N N . ILE A 1 143 ? -2.042 -3.097 -9.428 1.00 92.44 143 ILE A N 1
ATOM 1072 C CA . ILE A 1 143 ? -2.874 -4.103 -8.749 1.00 92.44 143 ILE A CA 1
ATOM 1073 C C . ILE A 1 143 ? -2.047 -4.920 -7.749 1.00 92.44 143 ILE A C 1
ATOM 1075 O O . ILE A 1 143 ? -2.521 -5.186 -6.643 1.00 92.44 143 ILE A O 1
ATOM 1079 N N . VAL A 1 144 ? -0.807 -5.278 -8.094 1.00 90.81 144 VAL A N 1
ATOM 1080 C CA . VAL A 1 144 ? 0.113 -5.967 -7.174 1.00 90.81 144 VAL A CA 1
ATOM 1081 C C . VAL A 1 144 ? 0.398 -5.102 -5.945 1.00 90.81 144 VAL A C 1
ATOM 1083 O O . VAL A 1 144 ? 0.270 -5.587 -4.820 1.00 90.81 144 VAL A O 1
ATOM 1086 N N . TYR A 1 145 ? 0.705 -3.814 -6.126 1.00 89.31 145 TYR A N 1
ATOM 1087 C CA . TYR A 1 145 ? 0.905 -2.893 -5.005 1.00 89.31 145 TYR A CA 1
ATOM 1088 C C . TYR A 1 145 ? -0.363 -2.708 -4.177 1.00 89.31 145 TYR A C 1
ATOM 1090 O O . TYR A 1 145 ? -0.299 -2.760 -2.949 1.00 89.31 145 TYR A O 1
ATOM 1098 N N . PHE A 1 146 ? -1.523 -2.561 -4.818 1.00 91.88 146 PHE A N 1
ATOM 1099 C CA . PHE A 1 146 ? -2.805 -2.501 -4.122 1.00 91.88 146 PHE A CA 1
ATOM 1100 C C . PHE A 1 146 ? -3.015 -3.731 -3.230 1.00 91.88 146 PHE A C 1
ATOM 1102 O O . PHE A 1 146 ? -3.280 -3.586 -2.037 1.00 91.88 146 PHE A O 1
ATOM 1109 N N . ALA A 1 147 ? -2.839 -4.938 -3.775 1.00 91.88 147 ALA A N 1
ATOM 1110 C CA . ALA A 1 147 ? -2.993 -6.187 -3.035 1.00 91.88 147 ALA A CA 1
ATOM 1111 C C . ALA A 1 147 ? -1.989 -6.299 -1.874 1.00 91.88 147 ALA A C 1
ATOM 1113 O O . ALA A 1 147 ? -2.369 -6.677 -0.761 1.00 91.88 147 ALA A O 1
ATOM 1114 N N . ALA A 1 148 ? -0.729 -5.921 -2.103 1.00 87.94 148 ALA A N 1
ATOM 1115 C CA . ALA A 1 148 ? 0.319 -5.938 -1.087 1.00 87.94 148 ALA A CA 1
ATOM 1116 C C . ALA A 1 148 ? -0.003 -4.994 0.083 1.00 87.94 148 ALA A C 1
ATOM 1118 O O . ALA A 1 148 ? -0.015 -5.425 1.237 1.00 87.94 148 ALA A O 1
ATOM 1119 N N . PHE A 1 149 ? -0.347 -3.732 -0.195 1.00 86.62 149 PHE A N 1
ATOM 1120 C CA . PHE A 1 149 ? -0.680 -2.753 0.849 1.00 86.62 149 PHE A CA 1
ATOM 1121 C C . PHE A 1 149 ? -2.018 -3.035 1.533 1.00 86.62 149 PHE A C 1
ATOM 1123 O O . PHE A 1 149 ? -2.203 -2.719 2.706 1.00 86.62 149 PHE A O 1
ATOM 1130 N N . LEU A 1 150 ? -2.966 -3.665 0.853 1.00 90.56 150 LEU A N 1
ATOM 1131 C CA . LEU A 1 150 ? -4.213 -4.054 1.497 1.00 90.56 150 LEU A CA 1
ATOM 1132 C C . LEU A 1 150 ? -4.003 -5.232 2.465 1.00 90.56 150 LEU A C 1
ATOM 1134 O O . LEU A 1 150 ? -4.524 -5.237 3.585 1.00 90.56 150 LEU A O 1
ATOM 1138 N N . THR A 1 151 ? -3.169 -6.198 2.074 1.00 88.50 151 THR A N 1
ATOM 1139 C CA . THR A 1 151 ? -2.733 -7.305 2.945 1.00 88.50 151 THR A CA 1
ATOM 1140 C C . THR A 1 151 ? -1.938 -6.784 4.138 1.00 88.50 151 THR A C 1
ATOM 1142 O O . THR A 1 151 ? -2.092 -7.258 5.260 1.00 88.50 151 THR A O 1
ATOM 1145 N N . TYR A 1 152 ? -1.144 -5.743 3.921 1.00 85.25 152 TYR A N 1
ATOM 1146 C CA . TYR A 1 152 ? -0.448 -5.032 4.978 1.00 85.25 152 TYR A CA 1
ATOM 1147 C C . TYR A 1 152 ? -1.410 -4.478 6.043 1.00 85.25 152 TYR A C 1
ATOM 1149 O O . TYR A 1 152 ? -1.358 -4.861 7.215 1.00 85.25 152 TYR A O 1
ATOM 1157 N N . LEU A 1 153 ? -2.377 -3.658 5.617 1.00 87.44 153 LEU A N 1
ATOM 1158 C CA . LEU A 1 153 ? -3.377 -3.062 6.508 1.00 87.44 153 LEU A CA 1
ATOM 1159 C C . LEU A 1 153 ? -4.255 -4.111 7.209 1.00 87.44 153 LEU A C 1
ATOM 1161 O O . LEU A 1 153 ? -4.740 -3.873 8.317 1.00 87.44 153 LEU A O 1
ATOM 1165 N N . THR A 1 154 ? -4.445 -5.277 6.584 1.00 89.12 154 THR A N 1
ATOM 1166 C CA . THR A 1 154 ? -5.176 -6.420 7.157 1.00 89.12 154 THR A CA 1
ATOM 1167 C C . THR A 1 154 ? -4.566 -6.869 8.485 1.00 89.12 154 THR A C 1
ATOM 1169 O O . THR A 1 154 ? -5.312 -7.231 9.397 1.00 89.12 154 THR A O 1
ATOM 1172 N N . ILE A 1 155 ? -3.239 -6.831 8.615 1.00 84.81 155 ILE A N 1
ATOM 1173 C CA . ILE A 1 155 ? -2.524 -7.262 9.823 1.00 84.81 155 ILE A CA 1
ATOM 1174 C C . ILE A 1 155 ? -2.475 -6.126 10.852 1.00 84.81 155 ILE A C 1
ATOM 1176 O O . ILE A 1 155 ? -2.692 -6.349 12.044 1.00 84.81 155 ILE A O 1
ATOM 1180 N N . GLU A 1 156 ? -2.233 -4.897 10.400 1.00 83.94 156 GLU A N 1
ATOM 1181 C CA . GLU A 1 156 ? -2.018 -3.756 11.292 1.00 83.94 156 GLU A CA 1
ATOM 1182 C C . GLU A 1 156 ? -3.267 -3.276 12.022 1.00 83.94 156 GLU A C 1
ATOM 1184 O O . GLU A 1 156 ? -3.219 -2.980 13.219 1.00 83.94 156 GLU A O 1
ATOM 1189 N N . LEU A 1 157 ? -4.393 -3.175 11.312 1.00 88.25 157 LEU A N 1
ATOM 1190 C CA . LEU A 1 157 ? -5.609 -2.588 11.869 1.00 88.25 157 LEU A CA 1
ATOM 1191 C C . LEU A 1 157 ? -6.128 -3.363 13.095 1.00 88.25 157 LEU A C 1
ATOM 1193 O O . LEU A 1 157 ? -6.390 -2.721 14.117 1.00 88.25 157 LEU A O 1
ATOM 1197 N N . PRO A 1 158 ? -6.208 -4.709 13.083 1.00 87.12 158 PRO A N 1
ATOM 1198 C CA . PRO A 1 158 ? -6.588 -5.481 14.266 1.00 87.12 158 PRO A CA 1
ATOM 1199 C C . PRO A 1 158 ? -5.639 -5.287 15.450 1.00 87.12 158 PRO A C 1
ATOM 1201 O O . PRO A 1 158 ? -6.096 -5.138 16.588 1.00 87.12 158 PRO A O 1
ATOM 1204 N N . LEU A 1 159 ? -4.324 -5.256 15.197 1.00 83.69 159 LEU A N 1
ATOM 1205 C CA . LEU A 1 159 ? -3.313 -5.018 16.233 1.00 83.69 159 LEU A CA 1
ATOM 1206 C C . LEU A 1 159 ? -3.524 -3.652 16.885 1.00 83.69 159 LEU A C 1
ATOM 1208 O O . LEU A 1 159 ? -3.504 -3.539 18.115 1.00 83.69 159 LEU A O 1
ATOM 1212 N N . PHE A 1 160 ? -3.805 -2.634 16.072 1.00 82.00 160 PHE A N 1
ATOM 1213 C CA . PHE A 1 160 ? -4.086 -1.292 16.553 1.00 82.00 160 PHE A CA 1
ATOM 1214 C C . PHE A 1 160 ? -5.356 -1.234 17.406 1.00 82.00 160 PHE A C 1
ATOM 1216 O O . PHE A 1 160 ? -5.343 -0.700 18.521 1.00 82.00 160 PHE A O 1
ATOM 1223 N N . PHE A 1 161 ? -6.460 -1.803 16.912 1.00 83.69 161 PHE A N 1
ATOM 1224 C CA . PHE A 1 161 ? -7.725 -1.798 17.645 1.00 83.69 161 PHE A CA 1
ATOM 1225 C C . PHE A 1 161 ? -7.616 -2.528 18.983 1.00 83.69 161 PHE A C 1
ATOM 1227 O O . PHE A 1 161 ? -8.236 -2.084 19.951 1.00 83.69 161 PHE A O 1
ATOM 1234 N N . ARG A 1 162 ? -6.771 -3.561 19.076 1.00 83.12 162 ARG A N 1
ATOM 1235 C CA . ARG A 1 162 ? -6.496 -4.282 20.324 1.00 83.12 162 ARG A CA 1
ATOM 1236 C C . ARG A 1 162 ? -5.591 -3.515 21.292 1.00 83.12 162 ARG A C 1
ATOM 1238 O O . ARG A 1 162 ? -5.908 -3.461 22.474 1.00 83.12 162 ARG A O 1
ATOM 1245 N N . MET A 1 163 ? -4.465 -2.967 20.828 1.00 77.31 163 MET A N 1
ATOM 1246 C CA . MET A 1 163 ? -3.377 -2.513 21.716 1.00 77.31 163 MET A CA 1
ATOM 1247 C C . MET A 1 163 ? -3.205 -0.987 21.809 1.00 77.31 163 MET A C 1
ATOM 1249 O O . MET A 1 163 ? -2.620 -0.516 22.782 1.00 77.31 163 MET A O 1
ATOM 1253 N N . GLY A 1 164 ? -3.715 -0.210 20.847 1.00 76.25 164 GLY A N 1
ATOM 1254 C CA . GLY A 1 164 ? -3.391 1.221 20.701 1.00 76.25 164 GLY A CA 1
ATOM 1255 C C . GLY A 1 164 ? -1.989 1.461 20.118 1.00 76.25 164 GLY A C 1
ATOM 1256 O O . GLY A 1 164 ? -1.164 0.551 20.087 1.00 76.25 164 GLY A O 1
ATOM 1257 N N . LEU A 1 165 ? -1.708 2.677 19.641 1.00 70.25 165 LEU A N 1
ATOM 1258 C CA . LEU A 1 165 ? -0.483 3.063 18.927 1.00 70.25 165 LEU A CA 1
ATOM 1259 C C . LEU A 1 165 ? 0.770 2.888 19.784 1.00 70.25 165 LEU A C 1
ATOM 1261 O O . LEU A 1 165 ? 1.783 2.409 19.286 1.00 70.25 165 LEU A O 1
ATOM 1265 N N . SER A 1 166 ? 0.735 3.299 21.053 1.00 70.06 166 SER A N 1
ATOM 1266 C CA . SER A 1 166 ? 1.903 3.290 21.946 1.00 70.06 166 SER A CA 1
ATOM 1267 C C . SER A 1 166 ? 2.415 1.878 22.216 1.00 70.06 166 SER A C 1
ATOM 1269 O O . SER A 1 166 ? 3.615 1.636 22.109 1.00 70.06 166 SER A O 1
ATOM 1271 N N . LYS A 1 167 ? 1.512 0.929 22.487 1.00 71.00 167 LYS A N 1
ATOM 1272 C CA . LYS A 1 167 ? 1.854 -0.487 22.702 1.00 71.00 167 LYS A CA 1
ATOM 1273 C C . LYS A 1 167 ? 2.058 -1.243 21.387 1.00 71.00 167 LYS A C 1
ATOM 1275 O O . LYS A 1 167 ? 2.885 -2.149 21.328 1.00 71.00 167 LYS A O 1
ATOM 1280 N N . ALA A 1 168 ? 1.352 -0.861 20.320 1.00 65.00 168 ALA A N 1
ATOM 1281 C CA . ALA A 1 168 ? 1.526 -1.459 18.998 1.00 65.00 168 ALA A CA 1
ATOM 1282 C C . ALA A 1 168 ? 2.800 -0.990 18.282 1.00 65.00 168 ALA A C 1
ATOM 1284 O O . ALA A 1 168 ? 3.227 -1.664 17.352 1.00 65.00 168 ALA A O 1
ATOM 1285 N N . ARG A 1 169 ? 3.438 0.111 18.713 1.00 66.62 169 ARG A N 1
ATOM 1286 C CA . ARG A 1 169 ? 4.607 0.704 18.037 1.00 66.62 169 ARG A CA 1
ATOM 1287 C C . ARG A 1 169 ? 5.732 -0.301 17.789 1.00 66.62 169 ARG A C 1
ATOM 1289 O O . ARG A 1 169 ? 6.274 -0.310 16.695 1.00 66.62 169 ARG A O 1
ATOM 1296 N N . GLY A 1 170 ? 6.030 -1.170 18.760 1.00 63.97 170 GLY A N 1
ATOM 1297 C CA . GLY A 1 170 ? 7.059 -2.209 18.615 1.00 63.97 170 GLY A CA 1
ATOM 1298 C C . GLY A 1 170 ? 6.710 -3.261 17.556 1.00 63.97 170 GLY A C 1
ATOM 1299 O O . GLY A 1 170 ? 7.547 -3.606 16.724 1.00 63.97 170 GLY A O 1
ATOM 1300 N N . TYR A 1 171 ? 5.452 -3.707 17.532 1.00 66.75 171 TYR A N 1
ATOM 1301 C CA . TYR A 1 171 ? 4.946 -4.652 16.531 1.00 66.75 171 TYR A CA 1
ATOM 1302 C C . TYR A 1 171 ? 4.791 -4.019 15.144 1.00 66.75 171 TYR A C 1
ATOM 1304 O O . TYR A 1 171 ? 4.936 -4.705 14.141 1.00 66.75 171 TYR A O 1
ATOM 1312 N N . PHE A 1 172 ? 4.543 -2.712 15.091 1.00 64.31 172 PHE A N 1
ATOM 1313 C CA . PHE A 1 172 ? 4.456 -1.924 13.867 1.00 64.31 172 PHE A CA 1
ATOM 1314 C C . PHE A 1 172 ? 5.832 -1.727 13.205 1.00 64.31 172 PHE A C 1
ATOM 1316 O O . PHE A 1 172 ? 5.947 -1.736 11.984 1.00 64.31 172 PHE A O 1
ATOM 1323 N N . THR A 1 173 ? 6.908 -1.571 13.983 1.00 64.69 173 THR A N 1
ATOM 1324 C CA . THR A 1 173 ? 8.264 -1.449 13.416 1.00 64.69 173 THR A CA 1
ATOM 1325 C C . THR A 1 173 ? 8.722 -2.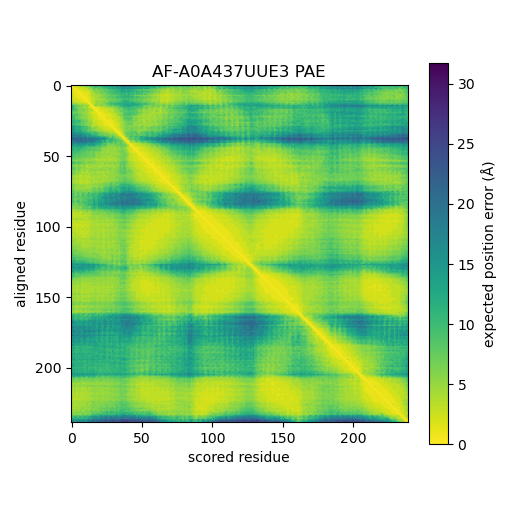702 12.675 1.00 64.69 173 THR A C 1
ATOM 1327 O O . THR A 1 173 ? 9.567 -2.592 11.792 1.00 64.69 173 THR A O 1
ATOM 1330 N N . LEU A 1 174 ? 8.171 -3.879 12.991 1.00 64.19 174 LEU A N 1
ATOM 1331 C CA . LEU A 1 174 ? 8.553 -5.147 12.360 1.00 64.19 174 LEU A CA 1
ATOM 1332 C C . LEU A 1 174 ? 8.370 -5.133 10.836 1.00 64.19 174 LEU A C 1
ATOM 1334 O O . LEU A 1 174 ? 9.331 -5.441 10.138 1.00 64.19 174 LEU A O 1
ATOM 1338 N N . PRO A 1 175 ? 7.206 -4.751 10.286 1.00 62.81 175 PRO A N 1
ATOM 1339 C CA . PRO A 1 175 ? 7.059 -4.645 8.843 1.00 62.81 175 PRO A CA 1
ATOM 1340 C C . PRO A 1 175 ? 7.959 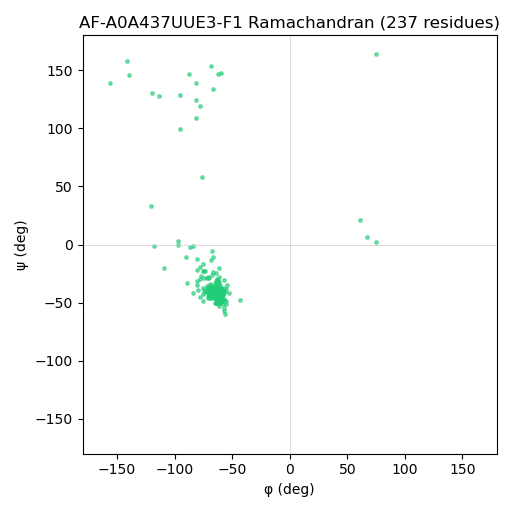-3.598 8.173 1.00 62.81 175 PRO A C 1
ATOM 1342 O O . PRO A 1 175 ? 8.444 -3.833 7.070 1.00 62.81 175 PRO A O 1
ATOM 1345 N N . PHE A 1 176 ? 8.238 -2.471 8.835 1.00 59.34 176 PHE A N 1
ATOM 1346 C CA . PHE A 1 176 ? 9.205 -1.495 8.320 1.00 59.34 176 PHE A CA 1
ATOM 1347 C C . PHE A 1 176 ? 10.628 -2.079 8.293 1.00 59.34 176 PHE A C 1
ATOM 1349 O O . PHE A 1 176 ? 11.357 -1.927 7.314 1.00 59.34 176 PHE A O 1
ATOM 1356 N N . MET A 1 177 ? 11.004 -2.824 9.335 1.00 63.38 177 MET A N 1
ATOM 1357 C CA . MET A 1 177 ? 12.259 -3.578 9.374 1.00 63.38 177 MET A CA 1
ATOM 1358 C C . MET A 1 177 ? 12.280 -4.737 8.370 1.00 63.38 177 MET A C 1
ATOM 1360 O O . MET A 1 177 ? 13.352 -5.093 7.890 1.00 63.38 177 MET A O 1
ATOM 1364 N N . ALA A 1 178 ? 11.129 -5.296 7.990 1.00 64.75 178 ALA A N 1
ATOM 1365 C CA . ALA A 1 178 ? 11.054 -6.347 6.979 1.00 64.75 178 ALA A CA 1
ATOM 1366 C C . ALA A 1 178 ? 11.546 -5.860 5.606 1.00 64.75 178 ALA A C 1
ATOM 1368 O O . ALA A 1 178 ? 12.193 -6.622 4.894 1.00 64.75 178 ALA A O 1
ATOM 1369 N N . CYS A 1 179 ? 11.361 -4.579 5.269 1.00 62.09 179 CYS A N 1
ATOM 1370 C CA . CYS A 1 179 ? 11.978 -3.983 4.080 1.00 62.09 179 CYS A CA 1
ATOM 1371 C C . CYS A 1 179 ? 13.516 -3.972 4.158 1.00 62.09 179 CYS A C 1
ATOM 1373 O O . CYS A 1 179 ? 14.175 -4.159 3.142 1.00 62.09 179 CYS A O 1
ATOM 1375 N N . MET A 1 180 ? 14.107 -3.821 5.351 1.00 64.19 180 MET A N 1
ATOM 1376 C CA . MET A 1 180 ? 15.558 -3.982 5.522 1.00 64.19 180 MET A CA 1
ATOM 1377 C C . MET A 1 180 ? 16.013 -5.433 5.376 1.00 64.19 180 MET A C 1
ATOM 1379 O O . MET A 1 180 ? 17.129 -5.670 4.923 1.00 64.19 180 MET A O 1
ATOM 1383 N N . LEU A 1 181 ? 15.163 -6.412 5.696 1.00 67.81 181 LEU A N 1
ATOM 1384 C CA . LEU A 1 181 ? 15.494 -7.819 5.460 1.00 67.81 181 LEU A CA 1
ATOM 1385 C C . LEU A 1 181 ? 15.672 -8.112 3.964 1.00 67.81 181 LEU A C 1
ATOM 1387 O O . LEU A 1 181 ? 16.507 -8.941 3.625 1.00 67.81 181 LEU A O 1
ATOM 1391 N N . PHE A 1 182 ? 14.989 -7.389 3.068 1.00 64.94 182 PHE A N 1
ATOM 1392 C CA . PHE A 1 182 ? 15.209 -7.490 1.617 1.00 64.94 182 PHE A CA 1
ATOM 1393 C C . PHE A 1 182 ? 16.591 -6.993 1.151 1.00 64.94 182 PHE A C 1
ATOM 1395 O O . PHE A 1 182 ? 16.971 -7.268 0.016 1.00 64.94 182 PHE A O 1
ATOM 1402 N N . MET A 1 183 ? 17.372 -6.322 2.006 1.00 66.94 183 MET A N 1
ATOM 1403 C CA . MET A 1 183 ? 18.783 -6.008 1.726 1.00 66.94 183 MET A CA 1
ATOM 1404 C C . MET A 1 183 ? 19.716 -7.196 2.006 1.00 66.94 183 MET A C 1
ATOM 1406 O O . MET A 1 183 ? 20.884 -7.179 1.623 1.00 66.94 183 MET A O 1
ATOM 1410 N N . LEU A 1 184 ? 19.229 -8.238 2.686 1.00 77.19 184 LEU A N 1
ATOM 1411 C CA . LEU A 1 184 ? 20.014 -9.433 2.969 1.00 77.19 184 LEU A CA 1
ATOM 1412 C C . LEU A 1 184 ? 20.004 -10.358 1.748 1.00 77.19 184 LEU A C 1
ATOM 1414 O O . LEU A 1 184 ? 18.947 -10.828 1.326 1.00 77.19 184 LEU A O 1
ATOM 1418 N N . LYS A 1 185 ? 21.193 -10.711 1.247 1.00 77.69 185 LYS A N 1
ATOM 1419 C CA . LYS A 1 185 ? 21.384 -11.681 0.151 1.00 77.69 185 LYS A CA 1
ATOM 1420 C C . LYS A 1 185 ? 20.514 -12.949 0.242 1.00 77.69 185 LYS A C 1
ATOM 1422 O O . LYS A 1 185 ? 19.852 -13.257 -0.744 1.00 77.69 185 LYS A O 1
ATOM 1427 N N . PRO A 1 186 ? 20.411 -13.661 1.387 1.00 82.50 186 PRO A N 1
ATOM 1428 C CA . PRO A 1 186 ? 19.572 -14.863 1.455 1.00 82.50 186 PRO A CA 1
ATOM 1429 C C . PRO A 1 186 ? 18.079 -14.580 1.226 1.00 82.50 186 PRO A C 1
ATOM 1431 O O . PRO A 1 186 ? 17.364 -15.426 0.693 1.00 82.50 186 PRO A O 1
ATOM 1434 N N . VAL A 1 187 ? 17.596 -13.393 1.602 1.00 79.50 187 VAL A N 1
ATOM 1435 C CA . VAL A 1 187 ? 16.203 -12.982 1.372 1.00 79.50 187 VAL A CA 1
ATOM 1436 C C . VAL A 1 187 ? 15.988 -12.647 -0.100 1.00 79.50 187 VAL A C 1
ATOM 1438 O O . VAL A 1 187 ? 14.964 -13.029 -0.658 1.00 79.50 187 VAL A O 1
ATOM 1441 N N . GLN A 1 188 ? 16.962 -12.004 -0.746 1.00 75.62 188 GLN A N 1
ATOM 1442 C CA . GLN A 1 188 ? 16.931 -11.736 -2.186 1.00 75.62 188 GLN A CA 1
ATOM 1443 C C . GLN A 1 188 ? 16.946 -13.034 -3.000 1.00 75.62 188 GLN A C 1
ATOM 1445 O O . GLN A 1 188 ? 16.138 -13.194 -3.908 1.00 75.62 188 GLN A O 1
ATOM 1450 N N . GLU A 1 189 ? 17.790 -14.002 -2.634 1.00 83.38 189 GLU A N 1
ATOM 1451 C CA . GLU A 1 189 ? 17.821 -15.325 -3.269 1.00 83.38 189 GLU A CA 1
ATOM 1452 C C . GLU A 1 189 ? 16.504 -16.084 -3.082 1.00 83.38 189 GLU A C 1
ATOM 1454 O O . GLU A 1 189 ? 15.997 -16.704 -4.020 1.00 83.38 189 GLU A O 1
ATOM 1459 N N . PHE A 1 190 ? 15.924 -16.035 -1.879 1.00 84.00 190 PHE A N 1
ATOM 1460 C CA . PHE A 1 190 ? 14.615 -16.628 -1.616 1.00 84.00 190 PHE A CA 1
ATOM 1461 C C . PHE A 1 190 ? 13.518 -15.955 -2.449 1.00 84.00 190 PHE A C 1
ATOM 1463 O O . PHE A 1 190 ? 12.745 -16.646 -3.112 1.00 84.00 190 PHE A O 1
ATOM 1470 N N . ALA A 1 191 ? 13.481 -14.621 -2.472 1.00 80.50 191 ALA A N 1
ATOM 1471 C CA . ALA A 1 191 ? 12.542 -13.854 -3.283 1.00 80.50 191 ALA A CA 1
ATOM 1472 C C . ALA A 1 191 ? 12.706 -14.163 -4.779 1.00 80.50 191 ALA A C 1
ATOM 1474 O O . ALA A 1 191 ? 11.711 -14.351 -5.475 1.00 80.50 191 ALA A O 1
ATOM 1475 N N . GLY A 1 192 ? 13.945 -14.312 -5.255 1.00 81.31 192 GLY A N 1
ATOM 1476 C CA . GLY A 1 192 ? 14.259 -14.730 -6.619 1.00 81.31 192 GLY A CA 1
ATOM 1477 C C . GLY A 1 192 ? 13.724 -16.125 -6.945 1.00 81.31 192 GLY A C 1
ATOM 1478 O O . GLY A 1 192 ? 13.086 -16.305 -7.979 1.00 81.31 192 GLY A O 1
ATOM 1479 N N . LYS A 1 193 ? 13.894 -17.106 -6.046 1.00 86.69 193 LYS A N 1
ATOM 1480 C CA . LYS A 1 193 ? 13.331 -18.464 -6.209 1.00 86.69 193 LYS A CA 1
ATOM 1481 C C . LYS A 1 193 ? 11.804 -18.466 -6.249 1.00 86.69 193 LYS A C 1
ATOM 1483 O O . LYS A 1 193 ? 11.213 -19.164 -7.067 1.00 86.69 193 LYS A O 1
ATOM 1488 N N . VAL A 1 194 ? 11.160 -17.687 -5.383 1.00 84.12 194 VAL A N 1
ATOM 1489 C CA . VAL A 1 194 ? 9.699 -17.523 -5.412 1.00 84.12 194 VAL A CA 1
ATOM 1490 C C . VAL A 1 194 ? 9.272 -16.868 -6.728 1.00 84.12 194 VAL A C 1
ATOM 1492 O O . VAL A 1 194 ? 8.323 -17.325 -7.360 1.00 84.12 194 VAL A O 1
ATOM 1495 N N . GLY A 1 195 ? 10.006 -15.851 -7.184 1.00 82.69 195 GLY A N 1
ATOM 1496 C CA . GLY A 1 195 ? 9.772 -15.181 -8.461 1.00 82.69 195 GLY A CA 1
ATOM 1497 C C . GLY A 1 195 ? 9.849 -16.133 -9.654 1.00 82.69 195 GLY A C 1
ATOM 1498 O O . GLY A 1 195 ? 8.931 -16.162 -10.470 1.00 82.69 195 GLY A O 1
ATOM 1499 N N . THR A 1 196 ? 10.885 -16.972 -9.742 1.00 85.69 196 THR A N 1
ATOM 1500 C CA . THR A 1 196 ? 11.028 -17.934 -10.849 1.00 85.69 196 THR A CA 1
ATOM 1501 C C . THR A 1 196 ? 9.941 -19.006 -10.836 1.00 85.69 196 THR A C 1
ATOM 1503 O O . THR A 1 196 ? 9.418 -19.358 -11.893 1.00 85.69 196 THR A O 1
ATOM 1506 N N . GLN A 1 197 ? 9.531 -19.481 -9.657 1.00 86.94 197 GLN A N 1
ATOM 1507 C CA . GLN A 1 197 ? 8.397 -20.399 -9.526 1.00 86.94 197 GLN A CA 1
ATOM 1508 C C . GLN A 1 197 ? 7.085 -19.755 -9.983 1.00 86.94 197 GLN A C 1
ATOM 1510 O O . GLN A 1 197 ? 6.335 -20.372 -10.739 1.00 86.94 197 GLN A O 1
ATOM 1515 N N . LEU A 1 198 ? 6.824 -18.508 -9.579 1.00 83.00 198 LEU A N 1
ATOM 1516 C CA . LEU A 1 198 ? 5.647 -17.758 -10.021 1.00 83.00 198 LEU A CA 1
ATOM 1517 C C . LEU A 1 198 ? 5.642 -17.573 -11.538 1.00 83.00 198 LEU A C 1
ATOM 1519 O O . LEU A 1 198 ? 4.611 -17.793 -12.167 1.00 83.00 198 LEU A O 1
ATOM 1523 N N . MET A 1 199 ? 6.791 -17.258 -12.137 1.00 84.19 199 MET A N 1
ATOM 1524 C CA . MET A 1 199 ? 6.924 -17.165 -13.593 1.00 84.19 199 MET A CA 1
ATOM 1525 C C . MET A 1 199 ? 6.658 -18.505 -14.290 1.00 84.19 199 MET A C 1
ATOM 1527 O O . MET A 1 199 ? 6.035 -18.522 -15.349 1.00 84.19 199 MET A O 1
ATOM 1531 N N . GLY A 1 200 ? 7.041 -19.632 -13.684 1.00 85.81 200 GLY A N 1
ATOM 1532 C CA . GLY A 1 200 ? 6.684 -20.966 -1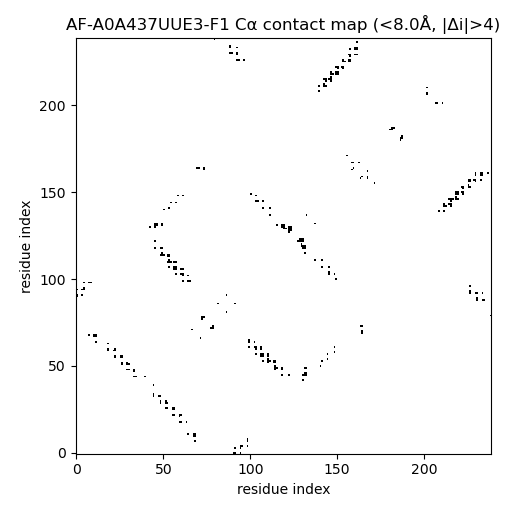4.177 1.00 85.81 200 GLY A CA 1
ATOM 1533 C C . GLY A 1 200 ? 5.170 -21.210 -14.191 1.00 85.81 200 GLY A C 1
ATOM 1534 O O . GLY A 1 200 ? 4.634 -21.734 -15.168 1.00 85.81 200 GLY A O 1
ATOM 1535 N N . VAL A 1 201 ? 4.458 -20.769 -13.149 1.00 84.88 201 VAL A N 1
ATOM 1536 C CA . VAL A 1 201 ? 2.987 -20.849 -13.090 1.00 84.88 201 VAL A CA 1
ATOM 1537 C C . VAL A 1 201 ? 2.342 -19.917 -14.119 1.00 84.88 201 VAL A C 1
ATOM 1539 O O . VAL A 1 201 ? 1.415 -20.326 -14.815 1.00 84.88 201 VAL A O 1
ATOM 1542 N N . VAL A 1 202 ? 2.851 -18.690 -14.269 1.00 87.00 202 VAL A N 1
ATOM 1543 C CA . VAL A 1 202 ? 2.406 -17.747 -15.312 1.00 87.00 202 VAL A CA 1
ATOM 1544 C C . VAL A 1 202 ? 2.584 -18.360 -16.702 1.00 87.00 202 VAL A C 1
ATOM 1546 O O . VAL A 1 202 ? 1.667 -18.287 -17.517 1.00 87.00 202 VAL A O 1
ATOM 1549 N N . GLY A 1 203 ? 3.722 -19.013 -16.956 1.00 85.00 203 GLY A N 1
ATOM 1550 C CA . GLY A 1 203 ? 4.001 -19.711 -18.211 1.00 85.00 203 GLY A CA 1
ATOM 1551 C C . GLY A 1 203 ? 3.036 -20.866 -18.486 1.00 85.00 203 GLY A C 1
ATOM 1552 O O . GLY A 1 203 ? 2.578 -21.016 -19.614 1.00 85.00 203 GLY A O 1
ATOM 1553 N N . ALA A 1 204 ? 2.660 -21.636 -17.459 1.00 87.94 204 ALA A N 1
ATOM 1554 C CA . ALA A 1 204 ? 1.687 -22.725 -17.585 1.00 87.94 204 ALA A CA 1
ATOM 1555 C C . ALA A 1 204 ? 0.252 -22.231 -17.854 1.00 87.94 204 ALA A C 1
ATOM 1557 O O . ALA A 1 204 ? -0.505 -22.883 -18.569 1.00 87.94 204 ALA A O 1
ATOM 1558 N N . ILE A 1 205 ? -0.125 -21.081 -17.286 1.00 86.12 205 ILE A N 1
ATOM 1559 C CA . ILE A 1 205 ? -1.441 -20.447 -17.482 1.00 86.12 205 ILE A CA 1
ATOM 1560 C C . ILE A 1 205 ? -1.489 -19.659 -18.805 1.00 86.12 205 ILE A C 1
ATOM 1562 O O . ILE A 1 205 ? -2.566 -19.398 -19.339 1.00 86.12 205 ILE A O 1
ATOM 1566 N N . GLY A 1 206 ? -0.331 -19.263 -19.338 1.00 85.12 206 GLY A N 1
ATOM 1567 C CA . GLY A 1 206 ? -0.204 -18.432 -20.536 1.00 85.12 206 GLY A CA 1
ATOM 1568 C C . GLY A 1 206 ? -0.535 -16.952 -20.309 1.00 85.12 206 GLY A C 1
ATOM 1569 O O . GLY A 1 206 ? -0.504 -16.167 -21.254 1.00 85.12 206 GLY A O 1
ATOM 1570 N N . SER A 1 207 ? -0.863 -16.544 -19.078 1.00 87.38 207 SER A N 1
ATOM 1571 C CA . SER A 1 207 ? -1.184 -15.154 -18.742 1.00 87.38 207 SER A CA 1
ATOM 1572 C C . SER A 1 207 ? -0.953 -14.846 -17.256 1.00 87.38 207 SER A C 1
ATOM 1574 O O . SER A 1 207 ? -1.338 -15.652 -16.407 1.00 87.38 207 SER A O 1
ATOM 1576 N N . PRO A 1 208 ? -0.395 -13.670 -16.904 1.00 87.44 208 PRO A N 1
ATOM 1577 C CA . PRO A 1 208 ? -0.211 -13.262 -15.509 1.00 87.44 208 PRO A CA 1
ATOM 1578 C C . PRO A 1 208 ? -1.503 -12.753 -14.845 1.00 87.44 208 PRO A C 1
ATOM 1580 O O . PRO A 1 208 ? -1.610 -12.738 -13.617 1.00 87.44 208 PRO A O 1
ATOM 1583 N N . TRP A 1 209 ? -2.507 -12.355 -15.634 1.00 91.00 209 TRP A N 1
ATOM 1584 C CA . TRP A 1 209 ? -3.720 -11.691 -15.143 1.00 91.00 209 TRP A CA 1
ATOM 1585 C C . TRP A 1 209 ? -4.542 -12.502 -14.132 1.00 91.00 209 TRP A C 1
ATOM 1587 O O . TRP A 1 209 ? -4.953 -11.916 -13.128 1.00 91.00 209 TRP A O 1
ATOM 1597 N N . PRO A 1 210 ? -4.770 -13.821 -14.308 1.00 90.62 210 PRO A N 1
ATOM 1598 C CA . PRO A 1 210 ? -5.539 -14.602 -13.339 1.00 90.62 210 PRO A CA 1
ATOM 1599 C C . PRO A 1 210 ? -4.908 -14.616 -11.942 1.00 90.62 210 PRO A C 1
ATOM 1601 O O . PRO A 1 210 ? -5.622 -14.522 -10.946 1.00 90.62 210 PRO A O 1
ATOM 1604 N N . LEU A 1 211 ? -3.575 -14.675 -11.861 1.00 90.31 211 LEU A N 1
ATOM 1605 C CA . LEU A 1 211 ? -2.850 -14.651 -10.588 1.00 90.31 211 LEU A CA 1
ATOM 1606 C C . LEU A 1 211 ? -2.929 -13.277 -9.923 1.00 90.31 211 LEU A C 1
ATOM 1608 O O . LEU A 1 211 ? -3.204 -13.191 -8.729 1.00 90.31 211 LEU A O 1
ATOM 1612 N N . ILE A 1 212 ? -2.739 -12.207 -10.696 1.00 91.62 212 ILE A N 1
ATOM 1613 C CA . ILE A 1 212 ? -2.787 -10.828 -10.193 1.00 91.62 212 ILE A CA 1
ATOM 1614 C C . ILE A 1 212 ? -4.187 -10.493 -9.663 1.00 91.62 212 ILE A C 1
ATOM 1616 O O . ILE A 1 212 ? -4.335 -10.004 -8.542 1.00 91.62 212 ILE A O 1
ATOM 1620 N N . LEU A 1 213 ? -5.228 -10.798 -10.442 1.00 93.00 213 LEU A N 1
ATOM 1621 C CA . LEU A 1 213 ? -6.616 -10.560 -10.044 1.00 93.00 213 LEU A CA 1
ATOM 1622 C C . LEU A 1 213 ? -7.026 -11.457 -8.872 1.00 93.00 213 LEU A C 1
ATOM 1624 O O . LEU A 1 213 ? -7.696 -10.989 -7.952 1.00 93.00 213 LEU A O 1
ATOM 1628 N N . GLY A 1 214 ? -6.583 -12.718 -8.866 1.00 92.44 214 GLY A N 1
ATOM 1629 C CA . GLY A 1 214 ? -6.794 -13.641 -7.753 1.00 92.44 214 GLY A CA 1
ATOM 1630 C C . GLY A 1 214 ? -6.159 -13.144 -6.453 1.00 92.44 214 GLY A C 1
ATOM 1631 O O . GLY A 1 214 ? -6.814 -13.147 -5.411 1.00 92.44 214 GLY A O 1
ATOM 1632 N N . ALA A 1 215 ? -4.922 -12.642 -6.511 1.00 91.56 215 ALA A N 1
ATOM 1633 C CA . ALA A 1 215 ? -4.231 -12.061 -5.362 1.00 91.56 215 ALA A CA 1
ATOM 1634 C C . ALA A 1 215 ? -4.942 -10.805 -4.836 1.00 91.56 215 ALA A C 1
ATOM 1636 O O . ALA A 1 215 ? -5.135 -10.667 -3.627 1.00 91.56 215 ALA A O 1
ATOM 1637 N N . ALA A 1 216 ? -5.395 -9.915 -5.722 1.00 93.81 216 ALA A N 1
ATOM 1638 C CA . ALA A 1 216 ? -6.147 -8.725 -5.328 1.00 93.81 216 ALA A CA 1
ATOM 1639 C C . ALA A 1 216 ? -7.507 -9.070 -4.700 1.00 93.81 216 ALA A C 1
ATOM 1641 O O . ALA A 1 216 ? -7.883 -8.490 -3.678 1.00 93.81 216 ALA A O 1
ATOM 1642 N N . ALA A 1 217 ? -8.223 -10.050 -5.258 1.00 95.38 217 ALA A N 1
ATOM 1643 C CA . ALA A 1 217 ? -9.474 -10.546 -4.691 1.00 95.38 217 ALA A CA 1
ATOM 1644 C C . ALA A 1 217 ? -9.256 -11.171 -3.305 1.00 95.38 217 ALA A C 1
ATOM 1646 O O . ALA A 1 217 ? -9.989 -10.859 -2.364 1.00 95.38 217 ALA A O 1
ATOM 1647 N N . ALA A 1 218 ? -8.215 -11.992 -3.148 1.00 95.06 218 ALA A N 1
ATOM 1648 C CA . ALA A 1 218 ? -7.846 -12.569 -1.860 1.00 95.06 218 ALA A CA 1
ATOM 1649 C C . ALA A 1 218 ? -7.507 -11.482 -0.829 1.00 95.06 218 ALA A C 1
ATOM 1651 O O . ALA A 1 218 ? -8.012 -11.529 0.292 1.00 95.06 218 ALA A O 1
ATOM 1652 N N . ALA A 1 219 ? -6.731 -10.463 -1.212 1.00 94.75 219 ALA A N 1
ATOM 1653 C CA . ALA A 1 219 ? -6.399 -9.339 -0.339 1.00 94.75 219 ALA A CA 1
ATOM 1654 C C . ALA A 1 219 ? -7.653 -8.575 0.122 1.00 94.75 219 ALA A C 1
ATOM 1656 O O . ALA A 1 219 ? -7.762 -8.233 1.298 1.00 94.75 219 ALA A O 1
ATOM 1657 N N . LEU A 1 220 ? -8.632 -8.354 -0.764 1.00 94.94 220 LEU A N 1
ATOM 1658 C CA . LEU A 1 220 ? -9.910 -7.715 -0.417 1.00 94.94 220 LEU A CA 1
ATOM 1659 C C . LEU A 1 220 ? -10.727 -8.543 0.577 1.00 94.94 220 LEU A C 1
ATOM 1661 O O . LEU A 1 220 ? -11.263 -7.996 1.543 1.00 94.94 220 LEU A O 1
ATOM 1665 N N . VAL A 1 221 ? -10.801 -9.860 0.367 1.00 95.94 221 VAL A N 1
ATOM 1666 C CA . VAL A 1 221 ? -11.489 -10.776 1.288 1.00 95.94 221 VAL A CA 1
ATOM 1667 C C . VAL A 1 221 ? -10.806 -10.767 2.652 1.00 95.94 221 VAL A C 1
ATOM 1669 O O . VAL A 1 221 ? -11.477 -10.599 3.671 1.00 95.94 221 VAL A O 1
ATOM 1672 N N . LEU A 1 222 ? -9.478 -10.885 2.686 1.00 94.69 222 LEU A N 1
ATOM 1673 C CA . LEU A 1 222 ? -8.700 -10.832 3.923 1.00 94.69 222 LEU A CA 1
ATOM 1674 C C . LEU A 1 222 ? -8.905 -9.504 4.655 1.00 94.69 222 LEU A C 1
ATOM 1676 O O . LEU A 1 222 ? -9.149 -9.505 5.861 1.00 94.69 222 LEU A O 1
ATOM 1680 N N . TYR A 1 223 ? -8.903 -8.386 3.933 1.00 94.31 223 TYR A N 1
ATOM 1681 C CA . TYR A 1 223 ? -9.145 -7.063 4.498 1.00 94.31 223 TYR A CA 1
ATOM 1682 C C . TYR A 1 223 ? -10.537 -6.939 5.126 1.00 94.31 223 TYR A C 1
ATOM 1684 O O . TYR A 1 223 ? -10.678 -6.445 6.249 1.00 94.31 223 TYR A O 1
ATOM 1692 N N . ALA A 1 224 ? -11.569 -7.454 4.453 1.00 93.62 224 ALA A N 1
ATOM 1693 C CA . ALA A 1 224 ? -12.926 -7.489 4.989 1.00 93.62 224 ALA A CA 1
ATOM 1694 C C . ALA A 1 224 ? -13.026 -8.374 6.246 1.00 93.62 224 ALA A C 1
ATOM 1696 O O . ALA A 1 224 ? -13.613 -7.959 7.250 1.00 93.62 224 ALA A O 1
ATOM 1697 N N . LEU A 1 225 ? -12.409 -9.562 6.229 1.00 94.12 225 LEU A N 1
ATOM 1698 C CA . LEU A 1 225 ? -12.346 -10.467 7.384 1.00 94.12 225 LEU A CA 1
ATOM 1699 C C . LEU A 1 225 ? -11.600 -9.832 8.564 1.00 94.12 225 LEU A C 1
ATOM 1701 O O . LEU A 1 225 ? -12.051 -9.924 9.706 1.00 94.12 225 LEU A O 1
ATOM 1705 N N . SER A 1 226 ? -10.504 -9.125 8.295 1.00 94.44 226 SER A N 1
ATOM 1706 C CA . SER A 1 226 ? -9.771 -8.342 9.291 1.00 94.44 226 SER A CA 1
ATOM 1707 C C . SER A 1 226 ? -10.658 -7.279 9.937 1.00 94.44 226 SER A C 1
ATOM 1709 O O . SER A 1 226 ? -10.633 -7.126 11.157 1.00 94.44 226 SER A O 1
ATOM 1711 N N . GLY A 1 227 ? -11.531 -6.620 9.169 1.00 90.94 227 GLY A N 1
ATOM 1712 C CA . GLY A 1 227 ? -12.545 -5.708 9.708 1.00 90.94 227 GLY A CA 1
ATOM 1713 C C . GLY A 1 227 ? -13.484 -6.378 10.716 1.00 90.94 227 GLY A C 1
ATOM 1714 O O . GLY A 1 227 ? -13.751 -5.817 11.782 1.00 90.94 227 GLY A O 1
ATOM 1715 N N . LEU A 1 228 ? -13.936 -7.604 10.436 1.00 91.12 228 LEU A N 1
ATOM 1716 C CA . LEU A 1 228 ? -14.776 -8.380 11.359 1.00 91.12 228 LEU A CA 1
ATOM 1717 C C . LEU A 1 228 ? -14.030 -8.751 12.649 1.00 91.12 228 LEU A C 1
ATOM 1719 O O . LEU A 1 228 ? -14.602 -8.679 13.739 1.00 91.12 228 LEU A O 1
ATOM 1723 N N . ILE A 1 229 ? -12.749 -9.111 12.540 1.00 90.81 229 ILE A N 1
ATOM 1724 C CA . ILE A 1 229 ? -11.887 -9.399 13.696 1.00 90.81 229 ILE A CA 1
ATOM 1725 C C . ILE A 1 229 ? -11.685 -8.130 14.535 1.00 90.81 229 ILE A C 1
ATOM 1727 O O . ILE A 1 229 ? -11.860 -8.164 15.754 1.00 90.81 229 ILE A O 1
ATOM 1731 N N . SER A 1 230 ? -11.400 -6.997 13.893 1.00 90.50 230 SER A N 1
ATOM 1732 C CA . SER A 1 230 ? -11.245 -5.694 14.546 1.00 90.50 230 SER A CA 1
ATOM 1733 C C . SER A 1 230 ? -12.498 -5.256 15.299 1.00 90.50 230 SER A C 1
ATOM 1735 O O . SER A 1 230 ? -12.386 -4.713 16.396 1.00 90.50 230 SER A O 1
ATOM 1737 N N . LEU A 1 231 ? -13.696 -5.541 14.775 1.00 89.12 231 LEU A N 1
ATOM 1738 C CA . LEU A 1 231 ? -14.953 -5.281 15.487 1.00 89.12 231 LEU A CA 1
ATOM 1739 C C . LEU A 1 231 ? -15.040 -6.061 16.803 1.00 89.12 231 LEU A C 1
ATOM 1741 O O . LEU A 1 231 ? -15.416 -5.487 17.827 1.00 89.12 231 LEU A O 1
ATOM 1745 N N . ARG A 1 232 ? -14.660 -7.345 16.794 1.00 87.38 232 ARG A N 1
ATOM 1746 C CA . ARG A 1 232 ? -14.630 -8.166 18.015 1.00 87.38 232 ARG A CA 1
ATOM 1747 C C . ARG A 1 232 ? -13.603 -7.628 19.009 1.00 87.38 232 ARG A C 1
ATOM 1749 O O . ARG A 1 232 ? -13.965 -7.357 20.150 1.00 87.38 232 ARG A O 1
ATOM 1756 N N . LEU A 1 233 ? -12.370 -7.389 18.561 1.00 85.44 233 LEU A N 1
ATOM 1757 C CA . LEU A 1 233 ? -11.280 -6.882 19.405 1.00 85.44 233 LEU A CA 1
ATOM 1758 C C . LEU A 1 233 ? -11.596 -5.520 20.035 1.00 85.44 233 LEU A C 1
ATOM 1760 O O . LEU A 1 233 ? -11.254 -5.277 21.190 1.00 85.44 233 LEU A O 1
ATOM 1764 N N . TYR A 1 234 ? -12.266 -4.635 19.296 1.00 82.56 234 TYR A N 1
ATOM 1765 C CA . TYR A 1 234 ? -12.626 -3.306 19.786 1.00 82.56 234 TYR A CA 1
ATOM 1766 C C . TYR A 1 234 ? -13.826 -3.323 20.747 1.00 82.56 234 TYR A C 1
ATOM 1768 O O . TYR A 1 234 ? -13.942 -2.464 21.624 1.00 82.56 234 TYR A O 1
ATOM 1776 N N . SER A 1 235 ? -14.723 -4.306 20.619 1.00 77.75 235 SER A N 1
ATOM 1777 C CA . SER A 1 235 ? -15.845 -4.469 21.553 1.00 77.75 235 SER A CA 1
ATOM 1778 C C . SER A 1 235 ? -15.387 -4.881 22.954 1.00 77.75 235 SER A C 1
ATOM 1780 O O . SER A 1 235 ? -15.927 -4.380 23.933 1.00 77.75 235 SER A O 1
ATOM 1782 N N . THR A 1 236 ? -14.344 -5.708 23.046 1.00 76.12 236 THR A N 1
ATOM 1783 C CA . THR A 1 236 ? -13.777 -6.207 24.309 1.00 76.12 236 THR A CA 1
ATOM 1784 C C . THR A 1 236 ? -12.736 -5.276 24.923 1.00 76.12 236 THR A C 1
ATOM 1786 O O . THR A 1 236 ? -12.174 -5.591 25.966 1.00 76.12 236 THR A O 1
ATOM 1789 N N . ARG A 1 237 ? -12.408 -4.160 24.261 1.00 71.06 237 ARG A N 1
ATOM 1790 C CA . ARG A 1 237 ? -11.396 -3.228 24.756 1.00 71.06 237 ARG A CA 1
ATOM 1791 C C . ARG A 1 237 ? -11.970 -2.359 25.873 1.00 71.06 237 ARG A C 1
ATOM 1793 O O . ARG A 1 237 ? -12.924 -1.601 25.653 1.00 71.06 237 ARG A O 1
ATOM 1800 N N . GLU A 1 238 ? -11.347 -2.479 27.038 1.00 63.69 238 GLU A N 1
ATOM 1801 C CA . GLU A 1 238 ? -11.501 -1.583 28.181 1.00 63.69 238 GLU A CA 1
ATOM 1802 C C . GLU A 1 238 ? -10.609 -0.347 27.965 1.00 63.69 238 GLU A C 1
ATOM 1804 O O . GLU A 1 238 ? -9.507 -0.463 27.413 1.00 63.69 238 GLU A O 1
ATOM 1809 N N . PHE A 1 239 ? -11.132 0.834 28.300 1.00 62.28 239 PHE A N 1
ATOM 1810 C CA . PHE A 1 239 ? -10.488 2.137 28.109 1.00 62.28 239 PHE A CA 1
ATOM 1811 C C . PHE A 1 239 ? -10.148 2.768 29.449 1.00 62.28 239 PHE A C 1
ATOM 1813 O O . PHE A 1 239 ? -10.980 2.622 30.371 1.00 62.28 239 PHE A O 1
#

Nearest PDB structures (foldseek):
  7qba-assembly1_E  TM=5.667E-01  e=2.852E-02  Stutzerimonas stutzeri
  6xt4-assembly1_A  TM=1.354E-01  e=4.746E+00  synthetic construct

Mean predicted aligned error: 7.55 Å

pLDDT: mean 80.98, std 8.68, range [58.19, 95.94]

Radius of gyration: 19.8 Å; Cα contacts (8 Å, |Δi|>4): 187; chains: 1; bounding box: 50×42×54 Å

Foldseek 3Di:
DVVLLVVLVVLLVPPVVVLVVVLVVQLVVQLVVLVPPPPDDPQRNQVSSLLSQLQVSLVSQLVVSLCSRQVCCVVVVVVVVVVVDPDDLLVNLVSSLVNSLVSSVVRSVVSNVVSQVVSQVCCCVPPVDGDHDPPVVSVLSSLQSSLVVLLVCLVLLLLCLQQGCVRCVVVVVVVVCVVVVCVDPVVVVVVVVVVVVLVVVCVVVVHCVVVSVVSSVVSVVSSVVSSVSSSVSNVPDDD

Sequence (239 aa):
MKAILFADLVTLKKSPKQYLLSIGIMCAIFTATALFDDEMDAEQIVGFFQGSITGMSTAMSSFFAFFQLFGMDEQAGWQSVRLSLPIARRDIVVSRYMILAAMLVVMLAGSLLLATALTTVITQVAFGSVTTMPASDILALAIVYFAAFLTYLTIELPLFFRMGLSKARGYFTLPFMACMLFMLKPVQEFAGKVGTQLMGVVGAIGSPWPLILGAAAAALVLYALSGLISLRLYSTREF

Solvent-accessible surface area (backbone atoms only — not comparable to full-atom values): 12747 Å² total; per-residue (Å²): 93,72,70,58,47,50,54,50,51,55,58,60,66,71,46,57,67,60,52,54,52,55,37,49,53,52,42,50,53,56,47,50,57,61,74,72,44,92,85,63,53,74,70,56,48,38,48,49,46,33,48,50,31,26,48,50,35,27,47,52,48,45,51,51,51,51,47,52,59,51,46,50,35,59,77,67,47,44,68,64,60,49,71,77,43,100,59,60,73,61,43,56,53,53,37,54,53,52,53,50,55,52,47,42,54,53,39,40,55,52,20,45,54,50,17,52,53,49,35,36,53,49,26,34,70,76,68,74,42,76,50,73,70,58,71,68,58,52,50,52,49,50,44,49,46,51,23,52,54,37,45,50,50,30,60,48,52,36,48,37,49,59,54,36,62,82,69,29,44,70,69,55,48,48,65,64,48,49,61,57,46,59,73,38,66,72,47,43,54,49,50,49,53,53,48,54,52,51,50,51,52,27,60,75,68,73,48,61,62,67,58,51,53,49,48,32,52,50,20,53,52,49,32,54,51,28,51,56,51,24,50,54,41,44,68,73,53,83,131

Secondary structure (DSSP, 8-state):
-HHHHHHHHHHHHT-HHHHHHHHHHHHHHHHHHHHT-TT--HHHHHHHHHHHHHHHHHHHHHHHHHHHHHHHHHHTTHHHHHHHSS--HHHHHHHHHHHHHHHHHHHHHHHHHHHHHHHHHHHHHHHSS-----HHHHHHHHHHHHHHHHHHHHHHHHHHHHHHHHHHHHHHHHHHHHHHHTTSHHHHHHHHHHHHHHHHHHHHHT-SHHHHHHHHHHHHHHHHHHHHHHHHHHHT---